Protein AF-A0A0Q4WI14-F1 (afdb_monomer)

Solvent-accessible surface area (backbone atoms only — not comparable to full-atom values): 11584 Å² total; per-residue (Å²): 86,81,46,78,42,83,51,97,48,90,60,33,33,39,38,32,32,28,52,70,72,70,60,40,62,51,83,65,57,90,83,68,62,26,81,49,62,50,74,52,50,62,66,92,91,58,90,64,67,69,40,50,43,76,84,46,91,59,46,63,65,49,47,52,54,35,43,48,65,67,39,45,63,62,50,66,76,46,79,44,72,65,51,44,49,54,54,51,69,71,36,71,92,27,65,94,47,61,53,63,68,46,51,30,47,52,24,43,42,60,49,39,51,70,61,20,50,57,47,39,74,74,51,47,85,78,42,49,87,90,63,84,54,98,44,72,68,56,34,46,29,34,61,47,53,47,65,47,58,62,33,65,75,68,69,35,52,68,60,47,49,53,53,43,53,50,36,40,52,64,58,33,61,94,39,94,55,41,91,78,61,71,95,71,86,44,58,40,71,53,65,89,82,77,68,134

Sequence (196 aa):
MIHLDRTSNPAYCVASWYLVEFFMPGVRSSSSLGRCSERIARSEGFEGGQGWFWSDPTIYDDFLTRVEADALAILRPLDTTRKCLDFARTRPATVGRLGLDWHLVACIALGELDEARTIWSKIGKQYRNGAVMEDAHWQLINDRTCLIGEPLMADDRDALATLLHRWEAETIVGSPLEPFWRPSLFPLEEDASAAP

Foldseek 3Di:
DKDWADDPDNQWIWIKDADALALFLFLDDPVVGFPDMDTQAFDPPDPDGRIQGPPDPCSPVRSVVSCVVPPCVVCVVVPDLVSSLVVLVPDPSCVVPRPLRSNLLSCLLQLVLVVNVVSCVVCVVVADPPDDDPDPRVVSNSNLSPQCPPCSVVVVLVSSQVSSQVSNLVSLPPDPCVVVDDDDRGNSPVDPPPDD

Radius of gyration: 19.52 Å; Cα contacts (8 Å, |Δi|>4): 231; chains: 1; bounding box: 49×36×61 Å

Secondary structure (DSSP, 8-state):
-EEEEE-SSTTEEEEEEEE---S-SS---TTS--SEEEEEPPPTTSTTTTSEETT-TTHHHHHHHHIIIIIIHHHTT--SHHHHHHHHHH-TTTTTTS-HHHHHHHHHHTT-HHHHHHHHHHHGGG--TTPPPSSHHHHHHHHHHHTTHHHHHHT-HHHHHHHHHHHHHHHHTTSTTGGG------GGGS-TT---

Mean predicted aligned error: 7.43 Å

Structure (mmCIF, N/CA/C/O backbone):
data_AF-A0A0Q4WI14-F1
#
_entry.id   AF-A0A0Q4WI14-F1
#
loop_
_atom_site.group_PDB
_atom_site.id
_atom_site.type_symbol
_atom_site.label_atom_id
_atom_site.label_alt_id
_atom_site.label_comp_id
_atom_site.label_asym_id
_atom_site.label_entity_id
_atom_site.label_seq_id
_atom_site.pdbx_PDB_ins_code
_atom_site.Cartn_x
_atom_site.Cartn_y
_atom_site.Cartn_z
_atom_site.occupancy
_atom_site.B_iso_or_equiv
_atom_site.auth_seq_id
_atom_site.auth_comp_id
_atom_site.auth_asym_id
_atom_site.auth_atom_id
_atom_site.pdbx_PDB_model_num
ATOM 1 N N . MET A 1 1 ? 6.294 -3.423 -6.793 1.00 77.06 1 MET A N 1
ATOM 2 C CA . MET A 1 1 ? 5.787 -4.100 -8.008 1.00 77.06 1 MET A CA 1
ATOM 3 C C . MET A 1 1 ? 6.328 -3.397 -9.243 1.00 77.06 1 MET A C 1
ATOM 5 O O . MET A 1 1 ? 6.424 -2.178 -9.211 1.00 77.06 1 MET A O 1
ATOM 9 N N . ILE A 1 2 ? 6.682 -4.132 -10.297 1.00 84.06 2 ILE A N 1
ATOM 10 C CA . ILE A 1 2 ? 7.046 -3.563 -11.605 1.00 84.06 2 ILE A CA 1
ATOM 11 C C . ILE A 1 2 ? 5.805 -3.592 -12.503 1.00 84.06 2 ILE A C 1
ATOM 13 O O . ILE A 1 2 ? 5.093 -4.593 -12.520 1.00 84.06 2 ILE A O 1
ATOM 17 N N . HIS A 1 3 ? 5.540 -2.506 -13.222 1.00 83.38 3 HIS A N 1
ATOM 18 C CA . HIS A 1 3 ? 4.406 -2.358 -14.130 1.00 83.38 3 HIS A CA 1
ATOM 19 C C . HIS A 1 3 ? 4.884 -1.981 -15.526 1.00 83.38 3 HIS A C 1
ATOM 21 O O . HIS A 1 3 ? 5.768 -1.134 -15.665 1.00 83.38 3 HIS A O 1
ATOM 27 N N . LEU A 1 4 ? 4.273 -2.592 -16.540 1.00 85.94 4 LEU A N 1
ATOM 28 C CA . LEU A 1 4 ? 4.525 -2.307 -17.947 1.00 85.94 4 LEU A CA 1
ATOM 29 C C . LEU A 1 4 ? 3.238 -1.800 -18.592 1.00 85.94 4 LEU A C 1
ATOM 31 O O . LEU A 1 4 ? 2.295 -2.562 -18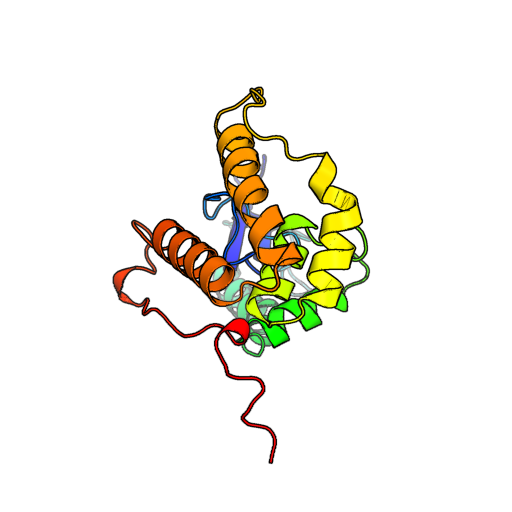.802 1.00 85.94 4 LEU A O 1
ATOM 35 N N . ASP A 1 5 ? 3.224 -0.516 -18.924 1.00 84.12 5 ASP A N 1
ATOM 36 C CA . ASP A 1 5 ? 2.103 0.153 -19.564 1.00 84.12 5 ASP A CA 1
ATOM 37 C C . ASP A 1 5 ? 2.244 0.153 -21.081 1.00 84.12 5 ASP A C 1
ATOM 39 O O . ASP A 1 5 ? 3.279 0.527 -21.646 1.00 84.12 5 ASP A O 1
ATOM 43 N N . ARG A 1 6 ? 1.153 -0.205 -21.761 1.00 83.06 6 ARG A N 1
ATOM 44 C CA . ARG A 1 6 ? 1.015 0.063 -23.193 1.00 83.06 6 ARG A CA 1
ATOM 45 C C . ARG A 1 6 ? 0.826 1.559 -23.404 1.00 83.06 6 ARG A C 1
ATOM 47 O O . ARG A 1 6 ? 0.167 2.231 -22.616 1.00 83.06 6 ARG A O 1
ATOM 54 N N . THR A 1 7 ? 1.359 2.066 -24.506 1.00 82.00 7 THR A N 1
ATOM 55 C CA . THR A 1 7 ? 1.120 3.448 -24.929 1.00 82.00 7 THR A CA 1
ATOM 56 C C . THR A 1 7 ? 0.187 3.482 -26.137 1.00 82.00 7 THR A C 1
ATOM 58 O O . THR A 1 7 ? -0.159 2.441 -26.698 1.00 82.00 7 THR A O 1
ATOM 61 N N . SER A 1 8 ? -0.225 4.679 -26.562 1.00 85.31 8 SER A N 1
ATOM 62 C CA . SER A 1 8 ? -0.935 4.856 -27.837 1.00 85.31 8 SER A CA 1
ATOM 63 C C . SER A 1 8 ? -0.079 4.472 -29.051 1.00 85.31 8 SER A C 1
ATOM 65 O O . SER A 1 8 ? -0.621 4.271 -30.135 1.00 85.31 8 SER A O 1
ATOM 67 N N . ASN A 1 9 ? 1.241 4.344 -28.878 1.00 85.75 9 ASN A N 1
ATOM 68 C CA . ASN A 1 9 ? 2.145 3.819 -29.885 1.00 85.75 9 ASN A CA 1
ATOM 69 C C . ASN A 1 9 ? 2.439 2.331 -29.603 1.00 85.75 9 ASN A C 1
ATOM 71 O O . ASN A 1 9 ? 3.074 2.011 -28.597 1.00 85.75 9 ASN A O 1
ATOM 75 N N . PRO A 1 10 ? 2.048 1.403 -30.495 1.00 87.88 10 PRO A N 1
ATOM 76 C CA . PRO A 1 10 ? 2.285 -0.024 -30.286 1.00 87.88 10 PRO A CA 1
ATOM 77 C C . PRO A 1 10 ? 3.771 -0.412 -30.335 1.00 87.88 10 PRO A C 1
ATOM 79 O O . PRO A 1 10 ? 4.114 -1.519 -29.929 1.00 87.88 10 PRO A O 1
ATOM 82 N N . ALA A 1 11 ? 4.654 0.468 -30.819 1.00 86.38 11 ALA A N 1
ATOM 83 C CA . ALA A 1 11 ? 6.081 0.190 -30.952 1.00 86.38 11 ALA A CA 1
ATOM 84 C C . ALA A 1 11 ? 6.842 0.191 -29.617 1.00 86.38 11 ALA A C 1
ATOM 86 O O . ALA A 1 11 ? 7.943 -0.357 -29.561 1.00 86.38 11 ALA A O 1
ATOM 87 N N . TYR A 1 12 ? 6.288 0.788 -28.554 1.00 85.75 12 TYR A N 1
ATOM 88 C CA . TYR A 1 12 ? 6.976 0.857 -27.268 1.00 85.75 12 TYR A CA 1
ATOM 89 C C . TYR A 1 12 ? 6.033 0.836 -26.060 1.00 85.75 12 TYR A C 1
ATOM 91 O O . TYR A 1 12 ? 4.858 1.211 -26.138 1.00 85.75 12 TYR A O 1
ATOM 99 N N . CYS A 1 13 ? 6.576 0.411 -24.921 1.00 88.75 13 CYS A N 1
ATOM 100 C CA . CYS A 1 13 ? 5.921 0.456 -23.617 1.00 88.75 13 CYS A CA 1
ATOM 101 C C . CYS A 1 13 ? 6.628 1.427 -22.662 1.00 88.75 13 CYS A C 1
ATOM 103 O O . CYS A 1 13 ? 7.729 1.912 -22.930 1.00 88.75 13 CYS A O 1
ATOM 105 N N . VAL A 1 14 ? 5.979 1.741 -21.545 1.00 87.94 14 VAL A N 1
ATOM 106 C CA . VAL A 1 14 ? 6.590 2.481 -20.434 1.00 87.94 14 VAL A CA 1
ATOM 107 C C . VAL A 1 14 ? 6.645 1.561 -19.231 1.00 87.94 14 VAL A C 1
ATOM 109 O O . VAL A 1 14 ? 5.678 0.860 -18.943 1.00 87.94 14 VAL A O 1
ATOM 112 N N . ALA A 1 15 ? 7.769 1.575 -18.524 1.00 88.50 15 ALA A N 1
ATOM 113 C CA . ALA A 1 15 ? 7.943 0.800 -17.311 1.00 88.50 15 ALA A CA 1
ATOM 114 C C . ALA A 1 15 ? 8.033 1.713 -16.093 1.00 88.50 15 ALA A C 1
ATOM 116 O O . ALA A 1 15 ? 8.682 2.761 -16.133 1.00 88.50 15 ALA A O 1
ATOM 117 N N . SER A 1 16 ? 7.419 1.282 -14.999 1.00 86.25 16 SER A N 1
ATOM 118 C CA . SER A 1 16 ? 7.480 1.965 -13.711 1.00 86.25 16 SER A CA 1
ATOM 119 C C . SER A 1 16 ? 7.525 0.943 -12.585 1.00 86.25 16 SER A C 1
ATOM 121 O O . SER A 1 16 ? 7.009 -0.169 -12.719 1.00 86.25 16 SER A O 1
ATOM 123 N N . TRP A 1 17 ? 8.101 1.320 -11.452 1.00 86.44 17 TRP A N 1
ATOM 124 C CA . TRP A 1 17 ? 7.938 0.572 -10.214 1.00 86.44 17 TRP A CA 1
ATOM 125 C C . TRP A 1 17 ? 6.986 1.307 -9.276 1.00 86.44 17 TRP A C 1
ATOM 127 O O . TRP A 1 17 ? 6.880 2.529 -9.308 1.00 86.44 17 TRP A O 1
ATOM 137 N N . TYR A 1 18 ? 6.307 0.540 -8.431 1.00 81.81 18 TYR A N 1
ATOM 138 C CA . TYR A 1 18 ? 5.336 1.027 -7.460 1.00 81.81 18 TYR A CA 1
ATOM 139 C C . TYR A 1 18 ? 5.558 0.372 -6.100 1.00 81.81 18 TYR A C 1
ATOM 141 O O . TYR A 1 18 ? 5.711 -0.854 -6.017 1.00 81.81 18 TYR A O 1
ATOM 149 N N . LEU A 1 19 ? 5.516 1.171 -5.037 1.00 80.88 19 LEU A N 1
ATOM 150 C CA . LEU A 1 19 ? 5.245 0.672 -3.696 1.00 80.88 19 LEU A CA 1
ATOM 151 C C . LEU A 1 19 ? 3.733 0.455 -3.589 1.00 80.88 19 LEU A C 1
ATOM 153 O O . LEU A 1 19 ? 2.954 1.395 -3.738 1.00 80.88 19 LEU A O 1
ATOM 157 N N . VAL A 1 20 ? 3.321 -0.797 -3.407 1.00 74.50 20 VAL A N 1
ATOM 158 C CA . VAL A 1 20 ? 1.902 -1.158 -3.335 1.00 74.50 20 VAL A CA 1
ATOM 159 C C . VAL A 1 20 ? 1.367 -0.776 -1.959 1.00 74.50 20 VAL A C 1
ATOM 161 O O . VAL A 1 20 ? 2.019 -1.011 -0.947 1.00 74.50 20 VAL A O 1
ATOM 164 N N . GLU A 1 21 ? 0.194 -0.153 -1.934 1.00 74.00 21 GLU A N 1
ATOM 165 C CA . GLU A 1 21 ? -0.521 0.155 -0.698 1.00 74.00 21 GLU A CA 1
ATOM 166 C C . GLU A 1 21 ? -1.131 -1.152 -0.163 1.00 74.00 21 GLU A C 1
ATOM 168 O O . GLU A 1 21 ? -1.974 -1.760 -0.822 1.00 74.00 21 GLU A O 1
ATOM 173 N N . PHE A 1 22 ? -0.667 -1.617 0.997 1.00 71.06 22 PHE A N 1
ATOM 174 C CA . PHE A 1 22 ? -1.155 -2.839 1.648 1.00 71.06 22 PHE A CA 1
ATOM 175 C C . PHE A 1 22 ? -2.328 -2.546 2.598 1.00 71.06 22 PHE A C 1
ATOM 177 O O . PHE A 1 22 ? -2.475 -1.416 3.065 1.00 71.06 22 PHE A O 1
ATOM 184 N N . PHE A 1 23 ? -3.134 -3.574 2.894 1.00 73.31 23 PHE A N 1
ATOM 185 C CA . PHE A 1 23 ? -4.247 -3.536 3.863 1.00 73.31 23 PHE A CA 1
ATOM 186 C C . PHE A 1 23 ? -5.345 -2.512 3.535 1.00 73.31 23 PHE A C 1
ATOM 188 O O . PHE A 1 23 ? -6.038 -2.020 4.415 1.00 73.31 23 PHE A O 1
ATOM 195 N N . MET A 1 24 ? -5.505 -2.152 2.263 1.00 73.88 24 MET A N 1
ATOM 196 C CA . MET A 1 24 ? -6.425 -1.089 1.872 1.00 73.88 24 MET A CA 1
ATOM 197 C C . MET A 1 24 ? -7.894 -1.470 2.110 1.00 73.88 24 MET A C 1
ATOM 199 O O . MET A 1 24 ? -8.285 -2.608 1.845 1.00 73.88 24 MET A O 1
ATOM 203 N N . PRO A 1 25 ? -8.756 -0.507 2.500 1.00 70.25 25 PRO A N 1
ATOM 204 C CA . PRO A 1 25 ? -10.194 -0.748 2.561 1.00 70.25 25 PRO A CA 1
ATOM 205 C C . PRO A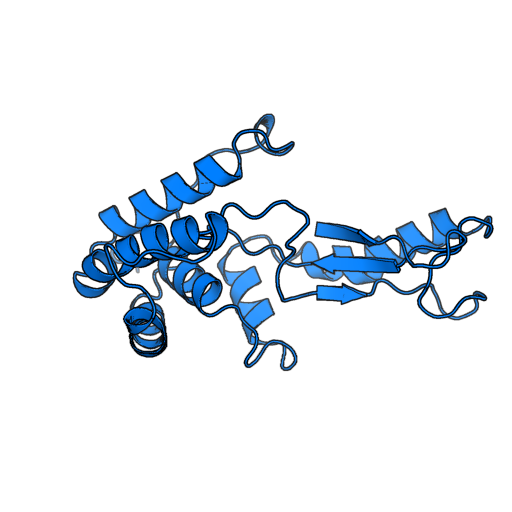 1 25 ? -10.736 -1.116 1.171 1.00 70.25 25 PRO A C 1
ATOM 207 O O . PRO A 1 25 ? -11.604 -1.968 1.047 1.00 70.25 25 PRO A O 1
ATOM 210 N N . GLY A 1 26 ? -10.190 -0.564 0.087 1.00 68.81 26 GLY A N 1
ATOM 211 C CA . GLY A 1 26 ? -10.532 -1.014 -1.263 1.00 68.81 26 GLY A CA 1
ATOM 212 C C . GLY A 1 26 ? -9.799 -2.298 -1.659 1.00 68.81 26 GLY A C 1
ATOM 213 O O . GLY A 1 26 ? -8.577 -2.357 -1.560 1.00 68.81 26 GLY A O 1
ATOM 214 N N . VAL A 1 27 ? -10.517 -3.271 -2.232 1.00 60.56 27 VAL A N 1
ATOM 215 C CA . VAL A 1 27 ? -9.895 -4.360 -3.006 1.00 60.56 27 VAL A CA 1
ATOM 216 C C . VAL A 1 27 ? -9.476 -3.772 -4.351 1.00 60.56 27 VAL A C 1
ATOM 218 O O . VAL A 1 27 ? -10.254 -3.708 -5.304 1.00 60.56 27 VAL A O 1
ATOM 221 N N . ARG A 1 28 ? -8.271 -3.212 -4.410 1.00 56.22 28 ARG A N 1
ATOM 222 C CA . ARG A 1 28 ? -7.723 -2.702 -5.664 1.00 56.22 28 ARG A CA 1
ATOM 223 C C . ARG A 1 28 ? -7.179 -3.867 -6.481 1.00 56.22 28 ARG A C 1
ATOM 225 O O . ARG A 1 28 ? -6.396 -4.670 -5.988 1.00 56.22 28 ARG A O 1
ATOM 232 N N . SER A 1 29 ? -7.567 -3.910 -7.755 1.00 47.75 29 SER A N 1
ATOM 233 C CA . SER A 1 29 ? -6.820 -4.647 -8.776 1.00 47.75 29 SER A CA 1
ATOM 234 C C . SER A 1 2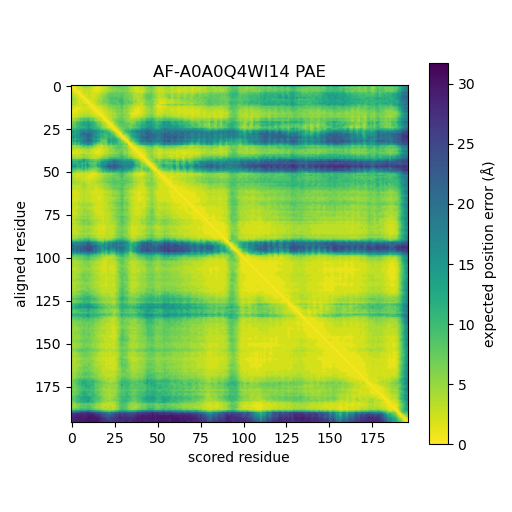9 ? -5.342 -4.257 -8.682 1.00 47.75 29 SER A C 1
ATOM 236 O O . SER A 1 29 ? -5.025 -3.089 -8.434 1.00 47.75 29 SER A O 1
ATOM 238 N N . SER A 1 30 ? -4.437 -5.191 -8.973 1.00 45.59 30 SER A N 1
ATOM 239 C CA . SER A 1 30 ? -3.007 -4.908 -9.136 1.00 45.59 30 SER A CA 1
ATOM 240 C C . SER A 1 30 ? -2.708 -3.822 -10.184 1.00 45.59 30 SER A C 1
ATOM 242 O O . SER A 1 30 ? -1.561 -3.442 -10.341 1.00 45.59 30 SER A O 1
ATOM 244 N N . SER A 1 31 ? -3.700 -3.317 -10.924 1.00 38.00 31 SER A N 1
ATOM 245 C CA . SER A 1 31 ? -3.585 -2.169 -11.832 1.00 38.00 31 SER A CA 1
ATOM 246 C C . SER A 1 31 ? -3.759 -0.799 -11.157 1.00 38.00 31 SER A C 1
ATOM 248 O O . SER A 1 31 ? -3.439 0.220 -11.760 1.00 38.00 31 SER A O 1
ATOM 250 N N . SER A 1 32 ? -4.268 -0.725 -9.923 1.00 49.09 32 SER A N 1
ATOM 251 C CA . SER A 1 32 ? -4.417 0.531 -9.167 1.00 49.09 32 SER A CA 1
ATOM 252 C C . SER A 1 32 ? -3.249 0.707 -8.203 1.00 49.09 32 SER A C 1
ATOM 254 O O . SER A 1 32 ? -3.405 0.705 -6.982 1.00 49.09 32 SER A 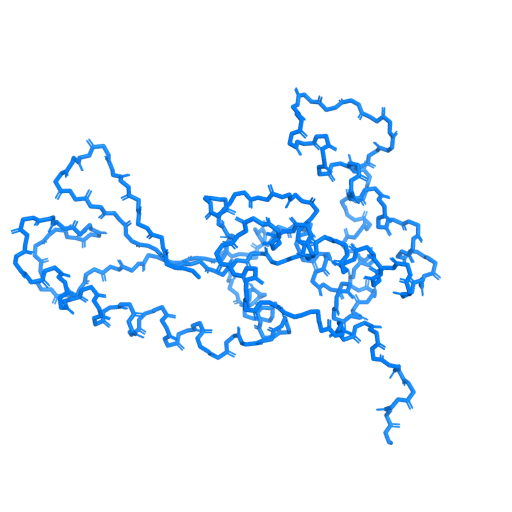O 1
ATOM 256 N N . LEU A 1 33 ? -2.063 0.802 -8.791 1.00 54.06 33 LEU A N 1
ATOM 257 C CA . LEU A 1 33 ? -0.794 0.752 -8.086 1.00 54.06 33 LEU A CA 1
ATOM 258 C C . LEU A 1 33 ? -0.540 2.010 -7.263 1.00 54.06 33 LEU A C 1
ATOM 260 O O . LEU A 1 33 ? -0.966 3.101 -7.641 1.00 54.06 33 LEU A O 1
ATOM 264 N N . GLY A 1 34 ? 0.098 1.821 -6.105 1.00 58.25 34 GLY A N 1
ATOM 265 C CA . GLY A 1 34 ? 0.208 2.829 -5.051 1.00 58.25 34 GLY A CA 1
ATOM 266 C C . GLY A 1 34 ? 0.801 4.158 -5.513 1.00 58.25 34 GLY A C 1
ATOM 267 O O . GLY A 1 34 ? 1.433 4.272 -6.557 1.00 58.25 34 GLY A O 1
ATOM 268 N N . ARG A 1 35 ? 0.597 5.217 -4.734 1.00 63.06 35 ARG A N 1
ATOM 269 C CA . ARG A 1 35 ? 0.969 6.577 -5.174 1.00 63.06 35 ARG A CA 1
ATOM 270 C C . ARG A 1 35 ? 2.470 6.882 -5.108 1.00 63.06 35 ARG A C 1
ATOM 272 O O . ARG A 1 35 ? 2.892 7.947 -5.557 1.00 63.06 35 ARG A O 1
ATOM 279 N N . CYS A 1 36 ? 3.266 5.973 -4.545 1.00 74.50 36 CYS A N 1
ATOM 280 C CA . CYS A 1 36 ? 4.722 6.057 -4.502 1.00 74.50 36 CYS A CA 1
ATOM 281 C C . CYS A 1 36 ? 5.314 5.186 -5.616 1.00 74.50 36 CYS A C 1
ATOM 283 O O . CYS A 1 36 ? 5.285 3.957 -5.543 1.00 74.50 36 CYS A O 1
ATOM 285 N N . SER A 1 37 ? 5.816 5.838 -6.661 1.00 79.62 37 SER A N 1
ATOM 286 C CA . SER A 1 37 ? 6.255 5.183 -7.891 1.00 79.62 37 SER A CA 1
ATOM 287 C C . SER A 1 37 ? 7.252 6.035 -8.653 1.00 79.62 37 SER A C 1
ATOM 289 O O . SER A 1 37 ? 7.137 7.262 -8.623 1.00 79.62 37 SER A O 1
ATOM 291 N N . GLU A 1 38 ? 8.130 5.405 -9.426 1.00 82.25 38 GLU A N 1
ATOM 292 C CA . GLU A 1 38 ? 8.969 6.095 -10.407 1.00 82.25 38 GLU A CA 1
ATOM 293 C C . GLU A 1 38 ? 9.068 5.303 -11.707 1.00 82.25 38 GLU A C 1
ATOM 295 O O . GLU A 1 38 ? 8.824 4.095 -11.746 1.00 82.25 38 GLU A O 1
ATOM 300 N N . ARG A 1 39 ? 9.422 6.007 -12.786 1.00 85.12 39 ARG A N 1
ATOM 301 C CA . ARG A 1 39 ? 9.693 5.377 -14.075 1.00 85.12 39 ARG A CA 1
ATOM 302 C C . ARG A 1 39 ? 11.020 4.640 -14.036 1.00 85.12 39 ARG A C 1
ATOM 304 O O . ARG A 1 39 ? 11.997 5.141 -13.490 1.00 85.12 39 ARG A O 1
ATOM 311 N N . ILE A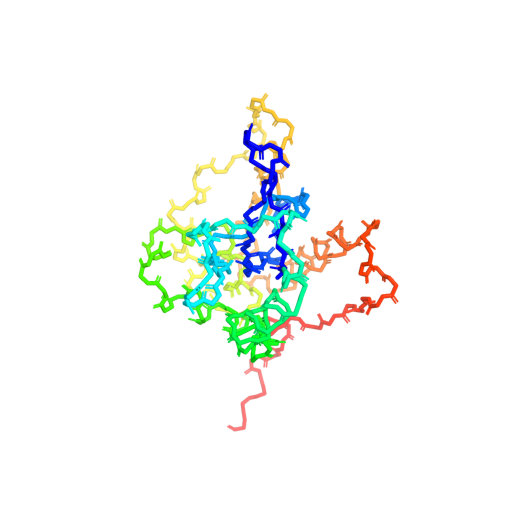 1 40 ? 11.044 3.497 -14.701 1.00 88.44 40 ILE A N 1
ATOM 312 C CA . ILE A 1 40 ? 12.265 2.778 -15.036 1.00 88.44 40 ILE A CA 1
ATOM 313 C C . ILE A 1 40 ? 12.579 3.174 -16.473 1.00 88.44 40 ILE A C 1
ATOM 315 O O . ILE A 1 40 ? 11.923 2.715 -17.411 1.00 88.44 40 ILE A O 1
ATOM 319 N N . ALA A 1 41 ? 13.510 4.109 -16.630 1.00 86.25 41 ALA A N 1
ATOM 320 C CA . ALA A 1 41 ? 13.953 4.578 -17.935 1.00 86.25 41 ALA A CA 1
ATOM 321 C C . ALA A 1 41 ? 15.110 3.716 -18.447 1.00 86.25 41 ALA A C 1
ATOM 323 O O . ALA A 1 41 ? 15.809 3.067 -17.664 1.00 86.25 41 ALA A O 1
ATOM 324 N N . ARG A 1 42 ? 15.310 3.737 -19.765 1.00 84.88 42 ARG A N 1
ATOM 325 C CA . ARG A 1 42 ? 16.458 3.102 -20.414 1.00 84.88 42 ARG A CA 1
ATOM 326 C C . ARG A 1 42 ? 17.778 3.713 -19.960 1.00 84.88 42 ARG A C 1
ATOM 328 O O . ARG A 1 42 ? 17.805 4.867 -19.526 1.00 84.88 42 ARG A O 1
ATOM 335 N N . SER A 1 43 ? 18.865 2.956 -20.101 1.00 83.12 43 SER A N 1
ATOM 336 C CA . SER A 1 43 ? 20.209 3.499 -19.880 1.00 83.12 43 SER A CA 1
ATOM 337 C C . SER A 1 43 ? 20.498 4.674 -20.821 1.00 83.12 43 SER A C 1
ATOM 339 O O . SER A 1 43 ? 20.016 4.727 -21.957 1.00 83.12 43 SER A O 1
ATOM 341 N N . GLU A 1 44 ? 21.316 5.619 -20.358 1.00 72.62 44 GLU A N 1
ATOM 342 C CA . GLU A 1 44 ? 21.808 6.710 -21.201 1.00 72.62 44 GLU A CA 1
ATOM 343 C C . GLU A 1 44 ? 22.580 6.139 -22.407 1.00 72.62 44 GLU A C 1
ATOM 345 O O . GLU A 1 44 ? 23.447 5.284 -22.245 1.00 72.62 44 GLU A O 1
ATOM 350 N N . GLY A 1 45 ? 22.257 6.603 -23.621 1.00 64.44 45 GLY A N 1
ATOM 351 C CA . GLY A 1 45 ? 22.923 6.183 -24.865 1.00 64.44 45 GLY A CA 1
ATOM 352 C C . GLY A 1 45 ? 22.075 5.351 -25.835 1.00 64.44 45 GLY A C 1
ATOM 353 O O . GLY A 1 45 ? 22.502 5.147 -26.969 1.00 64.44 45 GLY A O 1
ATOM 354 N N . PHE A 1 46 ? 20.869 4.929 -25.447 1.00 65.56 46 PHE A N 1
ATOM 355 C CA . PHE A 1 46 ? 19.923 4.262 -26.349 1.00 65.56 46 PHE A CA 1
ATOM 356 C C . PHE A 1 46 ? 18.917 5.244 -26.978 1.00 65.56 46 PHE A C 1
ATOM 358 O O . PHE A 1 46 ? 18.449 6.182 -26.327 1.00 65.56 46 PHE A O 1
ATOM 365 N N . GLU A 1 47 ? 18.546 5.026 -28.247 1.00 56.56 47 GLU A N 1
ATOM 366 C CA . GLU A 1 47 ? 17.458 5.776 -28.893 1.00 56.56 47 GLU A CA 1
ATOM 367 C C . GLU A 1 47 ? 16.106 5.455 -28.224 1.00 56.56 47 GLU A C 1
ATOM 369 O O . GLU A 1 47 ? 15.834 4.309 -27.858 1.00 56.56 47 GLU A O 1
ATOM 374 N N . GLY A 1 48 ? 15.242 6.469 -28.065 1.00 54.81 48 GLY A N 1
ATOM 375 C CA . GLY A 1 48 ? 13.863 6.273 -27.588 1.00 54.81 48 GLY A CA 1
ATOM 376 C C . GLY A 1 48 ? 13.451 6.992 -26.295 1.00 54.81 48 GLY A C 1
ATOM 377 O O . GLY A 1 48 ? 12.277 6.956 -25.918 1.00 54.81 48 GLY A O 1
ATOM 378 N N . GLY A 1 49 ? 14.366 7.695 -25.624 1.00 65.69 49 GLY A N 1
ATOM 379 C CA . GLY A 1 49 ? 14.035 8.506 -24.448 1.00 65.69 49 GLY A CA 1
ATOM 380 C C . GLY A 1 49 ? 13.456 7.679 -23.290 1.00 65.69 49 GLY A C 1
ATOM 381 O O . GLY A 1 49 ? 14.107 6.786 -22.768 1.00 65.69 49 GLY A O 1
ATOM 382 N N . GLN A 1 50 ? 12.234 7.998 -22.851 1.00 67.44 50 GLN A N 1
ATOM 383 C CA . GLN A 1 50 ? 11.587 7.390 -21.672 1.00 67.44 50 GLN A CA 1
ATOM 384 C C . GLN A 1 50 ? 10.824 6.078 -21.973 1.00 67.44 50 GLN A C 1
ATOM 386 O O . GLN A 1 50 ? 10.167 5.545 -21.080 1.00 67.44 50 GLN A O 1
ATOM 391 N N . GLY A 1 51 ? 10.842 5.591 -23.221 1.00 78.62 51 GLY A N 1
ATOM 392 C CA . GLY A 1 51 ? 10.099 4.405 -23.667 1.00 78.62 51 GLY A CA 1
ATOM 393 C C . GLY A 1 51 ? 10.986 3.193 -23.971 1.00 78.62 51 GLY A C 1
ATOM 394 O O . GLY A 1 51 ? 12.147 3.334 -24.348 1.00 78.62 51 GLY A O 1
ATOM 395 N N . TRP A 1 52 ? 10.407 1.998 -23.849 1.00 86.94 52 TRP A N 1
ATOM 396 C CA . TRP A 1 52 ? 11.032 0.704 -24.131 1.00 86.94 52 TRP A CA 1
ATOM 397 C C . TRP A 1 52 ? 10.528 0.156 -25.471 1.00 86.94 52 TRP A C 1
ATOM 399 O O . TRP A 1 52 ? 9.376 -0.270 -25.575 1.00 86.94 52 TRP A O 1
ATOM 409 N N . PHE A 1 53 ? 11.363 0.213 -26.510 1.00 86.88 53 PHE A N 1
ATOM 410 C CA . PHE A 1 53 ? 10.988 -0.139 -27.884 1.00 86.88 53 PHE A CA 1
ATOM 411 C C . PHE A 1 53 ? 11.144 -1.632 -28.149 1.00 86.88 53 PHE A C 1
ATOM 413 O O . PHE A 1 53 ? 12.249 -2.160 -28.065 1.00 86.88 53 PHE A O 1
ATOM 420 N N . TRP A 1 54 ? 10.064 -2.296 -28.567 1.00 86.00 54 TRP A N 1
ATOM 421 C CA . TRP A 1 54 ? 10.063 -3.741 -28.832 1.00 86.00 54 TRP A CA 1
ATOM 422 C C . TRP A 1 54 ? 11.010 -4.165 -29.958 1.00 86.00 54 TRP A C 1
ATOM 424 O O . TRP A 1 54 ? 11.429 -5.317 -30.010 1.00 86.00 54 TRP A O 1
ATOM 434 N N . SER A 1 55 ? 11.317 -3.246 -30.875 1.00 86.62 55 SER A N 1
ATOM 435 C CA . SER A 1 55 ? 12.236 -3.478 -31.988 1.00 86.62 55 SER A CA 1
ATOM 436 C C . SER A 1 55 ? 13.711 -3.406 -31.595 1.00 86.62 55 SER A C 1
ATOM 438 O O . SER A 1 55 ? 14.551 -3.778 -32.410 1.00 86.62 55 SER A O 1
ATOM 440 N N . ASP A 1 56 ? 14.048 -2.897 -30.405 1.00 85.69 56 ASP A N 1
ATOM 441 C CA . ASP A 1 56 ? 15.440 -2.823 -29.969 1.00 85.69 56 ASP A CA 1
ATOM 442 C C . ASP A 1 56 ? 15.925 -4.207 -29.498 1.00 85.69 56 ASP A C 1
ATOM 444 O O . ASP A 1 56 ? 15.392 -4.736 -28.519 1.00 85.69 56 ASP A O 1
ATOM 448 N N . PRO A 1 57 ? 16.949 -4.803 -30.138 1.00 86.62 57 PRO A N 1
ATOM 449 C CA . PRO A 1 57 ? 17.466 -6.111 -29.739 1.00 86.62 57 PRO A CA 1
ATOM 450 C C . PRO A 1 57 ? 18.092 -6.129 -28.333 1.00 86.62 57 PRO A C 1
ATOM 452 O O . PRO A 1 57 ? 18.205 -7.195 -27.736 1.00 86.62 57 PRO A O 1
ATOM 455 N N . THR A 1 58 ? 18.481 -4.972 -27.793 1.00 86.56 58 THR A N 1
ATOM 456 C CA . THR A 1 58 ? 19.092 -4.814 -26.461 1.00 86.56 58 THR A CA 1
ATOM 457 C C . THR A 1 58 ? 18.072 -4.573 -25.348 1.00 86.56 58 THR A C 1
ATOM 459 O O . THR A 1 58 ? 18.455 -4.482 -24.181 1.00 86.56 58 THR A O 1
ATOM 462 N N . ILE A 1 59 ? 16.776 -4.484 -25.684 1.00 87.25 59 ILE A N 1
ATOM 463 C CA . ILE A 1 59 ? 15.708 -4.114 -24.745 1.00 87.25 59 ILE A CA 1
ATOM 464 C C . ILE A 1 59 ? 15.726 -4.969 -23.475 1.00 87.25 59 ILE A C 1
ATOM 466 O O . ILE A 1 59 ? 15.577 -4.429 -22.388 1.00 87.25 59 ILE A O 1
ATOM 470 N N . TYR A 1 60 ? 15.929 -6.284 -23.595 1.00 87.06 60 TYR A N 1
ATOM 471 C CA . TYR A 1 60 ? 15.832 -7.208 -22.466 1.00 87.06 60 TYR A CA 1
ATOM 472 C C . TYR A 1 60 ? 16.980 -7.034 -21.472 1.00 87.06 60 TYR A C 1
ATOM 474 O O . TYR A 1 60 ? 16.726 -6.904 -20.275 1.00 87.06 60 TYR A O 1
ATOM 482 N N . ASP A 1 61 ? 18.220 -6.991 -21.961 1.00 89.94 61 ASP A N 1
ATOM 483 C CA . ASP A 1 61 ? 19.402 -6.872 -21.104 1.00 89.94 61 ASP A CA 1
ATOM 484 C C . ASP A 1 61 ? 19.453 -5.498 -20.423 1.00 89.94 61 ASP A C 1
ATOM 486 O O . ASP A 1 61 ? 19.702 -5.404 -19.217 1.00 89.94 61 ASP A O 1
ATOM 490 N N . ASP A 1 62 ? 19.138 -4.432 -21.170 1.00 89.69 62 ASP A N 1
ATOM 491 C CA . ASP A 1 62 ? 19.022 -3.082 -20.614 1.00 89.69 62 ASP A CA 1
ATOM 492 C C . ASP A 1 62 ? 17.884 -3.026 -19.585 1.00 89.69 62 ASP A C 1
ATOM 494 O O . ASP A 1 62 ? 18.073 -2.540 -18.473 1.00 89.69 62 ASP A O 1
ATOM 498 N N . PHE A 1 63 ? 16.721 -3.612 -19.887 1.00 90.44 63 PHE A N 1
ATOM 499 C CA . PHE A 1 63 ? 15.583 -3.623 -18.968 1.00 90.44 63 PHE A CA 1
ATOM 500 C C . PHE A 1 63 ? 15.898 -4.321 -17.652 1.00 90.44 63 PHE A C 1
ATOM 502 O O . PHE A 1 63 ? 15.634 -3.758 -16.592 1.00 90.44 63 PHE A O 1
ATOM 509 N N . LEU A 1 64 ? 16.493 -5.514 -17.699 1.00 91.44 64 LEU A N 1
ATOM 510 C CA . LEU A 1 64 ? 16.897 -6.230 -16.490 1.00 91.44 64 LEU A CA 1
ATOM 511 C C . LEU A 1 64 ? 17.909 -5.417 -15.679 1.00 91.44 64 LEU A C 1
ATOM 513 O O . LEU A 1 64 ? 17.715 -5.236 -14.477 1.00 91.44 64 LEU A O 1
ATOM 517 N N . THR A 1 65 ? 18.916 -4.845 -16.342 1.00 91.69 65 THR A N 1
ATOM 518 C CA . THR A 1 65 ? 19.916 -3.981 -15.697 1.00 91.69 65 THR A CA 1
ATOM 519 C C . THR A 1 65 ? 19.260 -2.796 -14.983 1.00 91.69 65 THR A C 1
ATOM 521 O O . THR A 1 65 ? 19.554 -2.525 -13.817 1.00 91.69 65 THR A O 1
ATOM 524 N N . ARG A 1 66 ? 18.329 -2.100 -15.650 1.00 91.31 66 ARG A N 1
ATOM 525 C CA . ARG A 1 66 ? 17.619 -0.947 -15.077 1.00 91.31 66 ARG A CA 1
ATOM 526 C C . ARG A 1 66 ? 16.651 -1.352 -13.970 1.00 91.31 66 ARG A C 1
ATOM 528 O O . ARG A 1 66 ? 16.578 -0.666 -12.958 1.00 91.31 66 ARG A O 1
ATOM 535 N N . VAL A 1 67 ? 15.948 -2.477 -14.094 1.00 91.94 67 VAL A N 1
ATOM 536 C CA . VAL A 1 67 ? 15.077 -2.994 -13.024 1.00 91.94 67 VAL A CA 1
ATOM 537 C C . VAL A 1 67 ? 15.885 -3.314 -11.769 1.00 91.94 67 VAL A C 1
ATOM 539 O O . VAL A 1 67 ? 15.462 -2.955 -10.668 1.00 91.94 67 VAL A O 1
ATOM 542 N N . GLU A 1 68 ? 17.039 -3.965 -11.904 1.00 92.44 68 GLU A N 1
ATOM 543 C CA . GLU A 1 68 ? 17.896 -4.270 -10.758 1.00 92.44 68 GLU A CA 1
ATOM 544 C C . GLU A 1 68 ? 18.416 -3.002 -10.077 1.00 92.44 68 GLU A C 1
ATOM 546 O O . GLU A 1 68 ? 18.310 -2.880 -8.852 1.00 92.44 68 GLU A O 1
ATOM 551 N N . ALA A 1 69 ? 18.921 -2.052 -10.868 1.00 89.94 69 ALA A N 1
ATOM 552 C CA . ALA A 1 69 ? 19.537 -0.828 -10.368 1.00 89.94 69 ALA A CA 1
ATOM 553 C C . ALA A 1 69 ? 18.525 0.189 -9.813 1.00 89.94 69 ALA A C 1
ATOM 555 O O . ALA A 1 69 ? 18.755 0.759 -8.749 1.00 89.94 69 ALA A O 1
ATOM 556 N N . ASP A 1 70 ? 17.403 0.404 -10.502 1.00 86.38 70 ASP A N 1
ATOM 557 C CA . ASP A 1 70 ? 16.482 1.505 -10.195 1.00 86.38 70 ASP A CA 1
ATOM 558 C C . ASP A 1 70 ? 15.303 1.078 -9.329 1.00 86.38 70 ASP A C 1
ATOM 560 O O . ASP A 1 70 ? 14.764 1.884 -8.575 1.00 86.38 70 ASP A O 1
ATOM 564 N N . ALA A 1 71 ? 14.856 -0.174 -9.455 1.00 89.56 71 ALA A N 1
ATOM 565 C CA . ALA A 1 71 ? 13.674 -0.647 -8.748 1.00 89.56 71 ALA A CA 1
ATOM 566 C C . ALA A 1 71 ? 14.046 -1.592 -7.609 1.00 89.56 71 ALA A C 1
ATOM 568 O O . ALA A 1 71 ? 13.693 -1.339 -6.459 1.00 89.56 71 ALA A O 1
ATOM 569 N N . LEU A 1 72 ? 14.769 -2.681 -7.885 1.00 91.12 72 LEU A N 1
ATOM 570 C CA . LEU A 1 72 ? 15.043 -3.693 -6.863 1.00 91.12 72 LEU A CA 1
ATOM 571 C C . LEU A 1 72 ? 16.006 -3.189 -5.788 1.00 91.12 72 LEU A C 1
ATOM 573 O O . LEU A 1 72 ? 15.805 -3.522 -4.622 1.00 91.12 72 LEU A O 1
ATOM 577 N N . ALA A 1 73 ? 16.993 -2.360 -6.133 1.00 90.50 73 ALA A N 1
ATOM 578 C CA . ALA A 1 73 ? 17.862 -1.723 -5.143 1.00 90.50 73 ALA A CA 1
ATOM 579 C C . ALA A 1 73 ? 17.074 -0.872 -4.126 1.00 90.50 73 ALA A C 1
ATOM 581 O O . ALA A 1 73 ? 17.408 -0.867 -2.943 1.00 90.50 73 ALA A O 1
ATOM 582 N N . ILE A 1 74 ? 16.000 -0.209 -4.572 1.00 88.81 74 ILE A N 1
ATOM 583 C CA . ILE A 1 74 ? 15.122 0.609 -3.723 1.00 88.81 74 ILE A CA 1
ATOM 584 C C . ILE A 1 74 ? 14.121 -0.254 -2.953 1.00 88.81 74 ILE A C 1
ATOM 586 O O . ILE A 1 74 ? 13.875 -0.001 -1.779 1.00 88.81 74 ILE A O 1
ATOM 590 N N . LEU A 1 75 ? 13.517 -1.249 -3.605 1.00 87.94 75 LEU A N 1
ATOM 591 C CA . LEU A 1 75 ? 12.408 -2.021 -3.041 1.00 87.94 75 LEU A CA 1
ATOM 592 C C . LEU A 1 75 ? 12.865 -3.127 -2.084 1.00 87.94 75 LEU A C 1
ATOM 594 O O . LEU A 1 75 ? 12.150 -3.417 -1.132 1.00 87.94 75 LEU A O 1
ATOM 598 N N . ARG A 1 76 ? 14.033 -3.746 -2.305 1.00 90.69 76 ARG A N 1
ATOM 599 C CA . ARG A 1 76 ? 14.525 -4.857 -1.463 1.00 90.69 76 ARG A CA 1
ATOM 600 C C . ARG A 1 76 ? 14.664 -4.487 0.020 1.00 90.69 76 ARG A C 1
ATOM 602 O O . ARG A 1 76 ? 14.290 -5.313 0.844 1.00 90.69 76 ARG A O 1
ATOM 609 N N . PRO A 1 77 ? 15.157 -3.290 0.394 1.00 91.50 77 PRO A N 1
ATOM 610 C CA . PRO A 1 77 ? 15.201 -2.883 1.796 1.00 91.50 77 PRO A CA 1
ATOM 611 C C . PRO A 1 77 ? 13.824 -2.647 2.435 1.00 91.50 77 PRO A C 1
ATOM 613 O O . PRO A 1 77 ? 13.754 -2.581 3.659 1.00 91.50 77 PRO A O 1
ATOM 616 N N . LEU A 1 78 ? 12.752 -2.484 1.649 1.00 89.25 78 LEU A N 1
ATOM 617 C CA . LEU A 1 78 ? 11.398 -2.155 2.116 1.00 89.25 78 LEU A CA 1
ATOM 618 C C . LEU A 1 78 ? 10.597 -3.428 2.438 1.00 89.25 78 LEU A C 1
ATOM 620 O O . LEU A 1 78 ? 9.554 -3.701 1.851 1.00 89.25 78 LEU A O 1
ATOM 624 N N . ASP A 1 79 ? 11.121 -4.226 3.361 1.00 86.88 79 ASP A N 1
ATOM 625 C CA . ASP A 1 79 ? 10.603 -5.548 3.741 1.00 86.88 79 ASP A CA 1
ATOM 626 C C . ASP A 1 79 ? 9.642 -5.528 4.946 1.00 86.88 79 ASP A C 1
ATOM 628 O O . ASP A 1 79 ? 9.136 -6.572 5.348 1.00 86.88 79 ASP A O 1
ATOM 632 N N . THR A 1 80 ? 9.359 -4.353 5.519 1.00 86.69 80 THR A N 1
ATOM 633 C CA . THR A 1 80 ? 8.392 -4.186 6.614 1.00 86.69 80 THR A CA 1
ATOM 634 C C . THR A 1 80 ? 7.478 -2.990 6.383 1.00 86.69 80 THR A C 1
ATOM 636 O O . THR A 1 80 ? 7.868 -2.000 5.758 1.00 86.69 80 THR A O 1
ATOM 639 N N . THR A 1 81 ? 6.275 -3.029 6.967 1.00 85.69 81 THR A N 1
ATOM 640 C CA . THR A 1 81 ? 5.304 -1.920 6.922 1.00 85.69 81 THR A CA 1
ATOM 641 C C . THR A 1 81 ? 5.918 -0.594 7.378 1.00 85.69 81 THR A C 1
ATOM 643 O O . THR A 1 81 ? 5.681 0.435 6.747 1.00 85.69 81 THR A O 1
ATOM 646 N N . ARG A 1 82 ? 6.767 -0.612 8.420 1.00 89.81 82 ARG A N 1
ATOM 647 C CA . ARG A 1 82 ? 7.441 0.590 8.939 1.00 89.81 82 ARG A CA 1
ATOM 648 C C . ARG A 1 82 ? 8.383 1.189 7.900 1.00 89.81 82 ARG A C 1
ATOM 650 O O . ARG A 1 82 ? 8.246 2.362 7.568 1.00 89.81 82 ARG A O 1
ATOM 657 N N . LYS A 1 83 ? 9.277 0.376 7.325 1.00 90.31 83 LYS A N 1
ATOM 658 C CA . LYS A 1 83 ? 10.220 0.840 6.296 1.00 90.31 83 LYS A CA 1
ATOM 659 C C . LYS A 1 83 ? 9.489 1.372 5.061 1.00 90.31 83 LYS A C 1
ATOM 661 O O . LYS A 1 83 ? 9.877 2.409 4.532 1.00 90.31 83 LYS A O 1
ATOM 666 N N . CYS A 1 84 ? 8.411 0.711 4.637 1.00 86.75 84 CYS A N 1
ATOM 667 C CA . CYS A 1 84 ? 7.557 1.176 3.541 1.00 86.75 84 CYS A CA 1
ATOM 668 C C . CYS A 1 84 ? 6.931 2.549 3.829 1.00 86.75 84 CYS A C 1
ATOM 670 O O . CYS A 1 84 ? 6.974 3.438 2.974 1.00 86.75 84 CYS A O 1
ATOM 672 N N . LEU A 1 85 ? 6.355 2.733 5.022 1.00 85.62 85 LEU A N 1
ATOM 673 C CA . LEU A 1 85 ? 5.700 3.983 5.402 1.00 85.62 85 LEU A CA 1
ATOM 674 C C . LEU A 1 85 ? 6.705 5.128 5.562 1.00 85.62 85 LEU A C 1
ATOM 676 O O . LEU A 1 85 ? 6.479 6.211 5.026 1.00 85.62 85 LEU A O 1
ATOM 680 N N . ASP A 1 86 ? 7.830 4.889 6.235 1.00 88.06 86 ASP A N 1
ATOM 681 C CA . ASP A 1 86 ? 8.885 5.890 6.414 1.00 88.06 86 ASP A CA 1
ATOM 682 C C . ASP A 1 86 ? 9.474 6.311 5.066 1.00 88.06 86 ASP A C 1
ATOM 684 O O . ASP A 1 86 ? 9.609 7.505 4.786 1.00 88.06 86 ASP A O 1
ATOM 688 N N . PHE A 1 87 ? 9.715 5.346 4.174 1.00 86.50 87 PHE A N 1
ATOM 689 C CA . PHE A 1 87 ? 10.117 5.635 2.803 1.00 86.50 87 PHE A CA 1
ATOM 690 C C . PHE A 1 87 ? 9.094 6.536 2.099 1.00 86.50 87 PHE A C 1
ATOM 692 O O . PHE A 1 87 ? 9.469 7.576 1.557 1.00 86.50 87 PHE A O 1
ATOM 699 N N . ALA A 1 88 ? 7.799 6.209 2.159 1.00 81.44 88 ALA A N 1
ATOM 700 C CA . ALA A 1 88 ? 6.748 7.027 1.552 1.00 81.44 88 ALA A CA 1
ATOM 701 C C . ALA A 1 88 ? 6.659 8.445 2.152 1.00 81.44 88 ALA A C 1
ATOM 703 O O . ALA A 1 88 ? 6.448 9.410 1.410 1.00 81.44 88 ALA A O 1
ATOM 704 N N . ARG A 1 89 ? 6.848 8.589 3.472 1.00 81.25 89 ARG A N 1
ATOM 705 C CA . ARG A 1 89 ? 6.847 9.879 4.189 1.00 81.25 89 ARG A CA 1
ATOM 706 C C . ARG A 1 89 ? 7.990 10.795 3.742 1.00 81.25 89 ARG A C 1
ATOM 708 O O . ARG A 1 89 ? 7.809 12.009 3.701 1.00 81.25 89 ARG A O 1
ATOM 715 N N . THR A 1 90 ? 9.145 10.234 3.377 1.00 80.12 90 THR A N 1
ATOM 716 C CA . THR A 1 90 ? 10.326 11.023 2.973 1.00 80.12 90 THR A CA 1
ATOM 717 C C . THR A 1 90 ? 10.253 11.605 1.561 1.00 80.12 90 THR A C 1
ATOM 719 O O . THR A 1 90 ? 11.047 12.487 1.231 1.00 80.12 90 THR A O 1
ATOM 722 N N . ARG A 1 91 ? 9.324 11.156 0.706 1.00 73.25 91 ARG A N 1
ATOM 723 C CA . ARG A 1 91 ? 9.276 11.608 -0.691 1.00 73.25 91 ARG A CA 1
ATOM 724 C C . ARG A 1 91 ? 8.414 12.876 -0.837 1.00 73.25 91 ARG A C 1
ATOM 726 O O . ARG A 1 91 ? 7.198 12.828 -0.685 1.00 73.25 91 ARG A O 1
ATOM 733 N N . PRO A 1 92 ? 8.987 14.037 -1.204 1.00 53.97 92 PRO A N 1
ATOM 734 C CA . PRO A 1 92 ? 8.236 15.294 -1.296 1.00 53.97 92 PRO A CA 1
ATOM 735 C C . PRO A 1 92 ? 7.171 15.293 -2.406 1.00 53.97 92 PRO A C 1
ATOM 737 O O . PRO A 1 92 ? 6.156 15.967 -2.276 1.00 53.97 92 PRO A O 1
ATOM 740 N N . ALA A 1 93 ? 7.332 14.485 -3.463 1.00 52.41 93 ALA A N 1
ATOM 741 C CA . ALA A 1 93 ? 6.315 14.309 -4.510 1.00 52.41 93 ALA A CA 1
ATOM 742 C C . ALA A 1 93 ? 5.059 13.530 -4.043 1.00 52.41 93 ALA A C 1
ATOM 744 O O . ALA A 1 93 ? 4.036 13.532 -4.745 1.00 52.41 93 ALA A O 1
ATOM 745 N N . THR A 1 94 ? 5.135 12.889 -2.867 1.00 51.28 94 THR A N 1
ATOM 746 C CA . THR A 1 94 ? 4.035 12.220 -2.151 1.00 51.28 94 THR A CA 1
ATOM 747 C C . THR A 1 94 ? 3.594 12.975 -0.893 1.00 51.28 94 THR A C 1
ATOM 749 O O . THR A 1 94 ? 2.548 12.644 -0.338 1.00 51.28 94 THR A O 1
ATOM 752 N N . VAL A 1 95 ? 4.289 14.034 -0.463 1.00 38.31 95 VAL A N 1
ATOM 753 C CA . VAL A 1 95 ? 3.794 14.943 0.586 1.00 38.31 95 VAL A CA 1
ATOM 754 C C . VAL A 1 95 ? 2.593 15.710 0.015 1.00 38.31 95 VAL A C 1
ATOM 756 O O . VAL A 1 95 ? 2.722 16.504 -0.911 1.00 38.31 95 VAL A O 1
ATOM 759 N N . GLY A 1 96 ? 1.391 15.386 0.501 1.00 45.25 96 GLY A N 1
ATOM 760 C CA . GLY A 1 96 ? 0.103 15.828 -0.062 1.00 45.25 96 GLY A CA 1
ATOM 761 C C . GLY A 1 96 ? -0.576 14.814 -0.999 1.00 45.25 96 GLY A C 1
ATOM 762 O O . GLY A 1 96 ? -1.714 15.029 -1.413 1.00 45.25 96 GLY A O 1
ATOM 763 N N . ARG A 1 97 ? 0.093 13.694 -1.311 1.00 48.44 97 ARG A N 1
ATOM 764 C CA . ARG A 1 97 ? -0.424 12.582 -2.126 1.00 48.44 97 ARG A CA 1
ATOM 765 C C . ARG A 1 97 ? -0.283 11.197 -1.502 1.00 48.44 97 ARG A C 1
ATOM 767 O O . ARG A 1 97 ? -0.757 10.262 -2.138 1.00 48.44 97 ARG A O 1
ATOM 774 N N . LEU A 1 98 ? 0.289 11.031 -0.306 1.00 60.34 98 LEU A N 1
ATOM 775 C CA . LEU A 1 98 ? 0.026 9.833 0.495 1.00 60.34 98 LEU A CA 1
ATOM 776 C C . LEU A 1 98 ? -1.496 9.701 0.556 1.00 60.34 98 LEU A C 1
ATOM 778 O O . LEU A 1 98 ? -2.172 10.641 0.979 1.00 60.34 98 LEU A O 1
ATOM 782 N N . GLY A 1 99 ? -2.041 8.604 0.025 1.00 71.19 99 GLY A N 1
ATOM 783 C CA . GLY A 1 99 ? -3.466 8.340 0.167 1.00 71.19 99 GLY A CA 1
ATOM 784 C C . GLY A 1 99 ? -3.761 8.370 1.659 1.00 71.19 99 GLY A C 1
ATOM 785 O O . GLY A 1 99 ? -3.197 7.559 2.388 1.00 71.19 99 GLY A O 1
ATOM 786 N N . LEU A 1 100 ? -4.546 9.348 2.123 1.00 77.06 100 LEU A N 1
ATOM 787 C CA . LEU A 1 100 ? -4.770 9.538 3.559 1.00 77.06 100 LEU A CA 1
ATOM 788 C C . LEU A 1 100 ? -5.408 8.290 4.178 1.00 77.06 100 LEU A C 1
ATOM 790 O O . LEU A 1 100 ? -5.131 7.983 5.330 1.00 77.06 100 LEU A O 1
ATOM 794 N N . ASP A 1 101 ? -6.160 7.528 3.384 1.00 81.12 101 ASP A N 1
ATOM 795 C CA . ASP A 1 101 ? -6.712 6.226 3.758 1.00 81.12 101 ASP A CA 1
ATOM 796 C C . ASP A 1 101 ? -5.617 5.181 3.992 1.00 81.12 101 ASP A C 1
ATOM 798 O O . ASP A 1 101 ? -5.616 4.507 5.017 1.00 81.12 101 ASP A O 1
ATOM 802 N N . TRP A 1 102 ? -4.637 5.081 3.086 1.00 82.56 102 TRP A N 1
ATOM 803 C CA . TRP A 1 102 ? -3.509 4.168 3.272 1.00 82.56 102 TRP A CA 1
ATOM 804 C C . TRP A 1 102 ? -2.632 4.588 4.449 1.00 82.56 102 TRP A C 1
ATOM 806 O O . TRP A 1 102 ? -2.236 3.748 5.249 1.00 82.56 102 TRP A O 1
ATOM 816 N N . HIS A 1 103 ? -2.339 5.887 4.585 1.00 86.25 103 HIS A N 1
ATOM 817 C CA . HIS A 1 103 ? -1.537 6.401 5.699 1.00 86.25 103 HIS A CA 1
ATOM 818 C C . HIS A 1 103 ? -2.225 6.115 7.036 1.00 86.25 103 HIS A C 1
ATOM 820 O O . HIS A 1 103 ? -1.581 5.607 7.947 1.00 86.25 103 HIS A O 1
ATOM 826 N N . LEU A 1 104 ? -3.535 6.362 7.130 1.00 89.69 104 LEU A N 1
ATOM 827 C CA . LEU A 1 104 ? -4.345 6.004 8.291 1.00 89.69 104 LEU A CA 1
ATOM 828 C C . LEU A 1 104 ? -4.182 4.522 8.644 1.00 89.69 104 LEU A C 1
ATOM 830 O O . LEU A 1 104 ? -3.830 4.197 9.776 1.00 89.69 104 LEU A O 1
ATOM 834 N N . VAL A 1 105 ? -4.407 3.635 7.676 1.00 90.75 105 VAL A N 1
ATOM 835 C CA . VAL A 1 105 ? -4.342 2.187 7.892 1.00 90.75 105 VAL A CA 1
ATOM 836 C C . VAL A 1 105 ? -2.931 1.721 8.250 1.00 90.75 105 VAL A C 1
ATOM 838 O O . VAL A 1 105 ? -2.767 0.908 9.155 1.00 90.75 105 VAL A O 1
ATOM 841 N N . ALA A 1 106 ? -1.900 2.262 7.602 1.00 89.94 106 ALA A N 1
ATOM 842 C CA . ALA A 1 106 ? -0.511 1.946 7.912 1.00 89.94 106 ALA A CA 1
ATOM 843 C C . ALA A 1 106 ? -0.128 2.403 9.330 1.00 89.94 106 ALA A C 1
ATOM 845 O O . ALA A 1 106 ? 0.544 1.660 10.041 1.00 89.94 106 ALA A O 1
ATOM 846 N N . CYS A 1 107 ? -0.589 3.580 9.773 1.00 92.88 107 CYS A N 1
ATOM 847 C CA . CYS A 1 107 ? -0.416 4.020 11.159 1.00 92.88 107 CYS A CA 1
ATOM 848 C C . CYS A 1 107 ? -1.111 3.065 12.137 1.00 92.88 107 CYS A C 1
ATOM 850 O O . CYS A 1 107 ? -0.497 2.681 13.128 1.00 92.88 107 CYS A O 1
ATOM 852 N N . ILE A 1 108 ? -2.345 2.634 11.845 1.00 95.19 108 ILE A N 1
ATOM 853 C CA . ILE A 1 108 ? -3.066 1.652 12.672 1.00 95.19 108 ILE A CA 1
ATOM 854 C C . ILE A 1 108 ? -2.274 0.348 12.760 1.00 95.19 108 ILE A C 1
ATOM 856 O O . ILE A 1 108 ? -1.994 -0.098 13.865 1.00 95.19 108 ILE A O 1
ATOM 860 N N . ALA A 1 109 ? -1.848 -0.219 11.628 1.00 93.69 109 ALA A N 1
ATOM 861 C CA . ALA A 1 109 ? -1.076 -1.462 11.579 1.00 93.69 109 ALA A CA 1
ATOM 862 C C . ALA A 1 109 ? 0.231 -1.383 12.388 1.00 93.69 109 ALA A C 1
ATOM 864 O O . ALA A 1 109 ? 0.651 -2.366 12.993 1.00 93.69 109 ALA A O 1
ATOM 865 N N . LEU A 1 110 ? 0.871 -0.211 12.423 1.00 94.31 110 LEU A N 1
ATOM 866 C CA . LEU A 1 110 ? 2.090 0.036 13.197 1.00 94.31 110 LEU A CA 1
ATOM 867 C C . LEU A 1 110 ? 1.846 0.361 14.679 1.00 94.31 110 LEU A C 1
ATOM 869 O O . LEU A 1 110 ? 2.819 0.558 15.408 1.00 94.31 110 LEU A O 1
ATOM 873 N N . GLY A 1 111 ? 0.589 0.463 15.119 1.00 95.06 111 GLY A N 1
ATOM 874 C CA . GLY A 1 111 ? 0.233 0.903 16.470 1.00 95.06 111 GLY A CA 1
ATOM 875 C C . GLY A 1 111 ? 0.400 2.411 16.712 1.00 95.06 111 GLY A C 1
ATOM 876 O O . GLY A 1 111 ? 0.329 2.860 17.853 1.00 95.06 111 GLY A O 1
ATOM 877 N N . GLU A 1 112 ? 0.594 3.222 15.667 1.00 95.38 112 GLU A N 1
ATOM 878 C CA . GLU A 1 112 ? 0.728 4.687 15.735 1.00 95.38 112 GLU A CA 1
ATOM 879 C C . GLU A 1 112 ? -0.661 5.358 15.859 1.00 95.38 112 GLU A C 1
ATOM 881 O O . GLU A 1 112 ? -1.069 6.166 15.019 1.00 95.38 112 GLU A O 1
ATOM 886 N N . LEU A 1 113 ? -1.424 4.991 16.900 1.00 96.88 113 LEU A N 1
ATOM 887 C CA . LEU A 1 113 ? -2.852 5.322 17.026 1.00 96.88 113 LEU A CA 1
ATOM 888 C C . LEU A 1 113 ? -3.136 6.824 17.195 1.00 96.88 113 LEU A C 1
ATOM 890 O O . LEU A 1 113 ? -4.160 7.305 16.712 1.00 96.88 113 LEU A O 1
ATOM 894 N N . ASP A 1 114 ? -2.229 7.596 17.795 1.00 96.56 114 ASP A N 1
ATOM 895 C CA . ASP A 1 114 ? -2.367 9.060 17.881 1.00 96.56 114 ASP A CA 1
ATOM 896 C C . ASP A 1 114 ? -2.276 9.744 16.509 1.00 96.56 114 ASP A C 1
ATOM 898 O O . ASP A 1 114 ? -3.067 10.639 16.187 1.00 96.56 114 ASP A O 1
ATOM 902 N N . GLU A 1 115 ? -1.346 9.293 15.665 1.00 93.94 115 GLU A N 1
ATOM 903 C CA . GLU A 1 115 ? -1.228 9.785 14.291 1.00 93.94 115 GLU A CA 1
ATOM 904 C C . GLU A 1 115 ? -2.442 9.336 13.467 1.00 93.94 115 GLU A C 1
ATOM 906 O O . GLU A 1 115 ? -3.034 10.137 12.739 1.00 93.94 115 GLU A O 1
ATOM 911 N N . ALA A 1 116 ? -2.888 8.087 13.642 1.00 95.19 116 ALA A N 1
ATOM 912 C CA . ALA A 1 116 ? -4.110 7.586 13.020 1.00 95.19 116 ALA A CA 1
ATOM 913 C C . ALA A 1 116 ? -5.337 8.434 13.402 1.00 95.19 116 ALA A C 1
ATOM 915 O O . ALA A 1 116 ? -6.087 8.853 12.520 1.00 95.19 116 ALA A O 1
ATOM 916 N N . ARG A 1 117 ? -5.515 8.784 14.685 1.00 97.06 117 ARG A N 1
ATOM 917 C CA . ARG A 1 117 ? -6.578 9.698 15.150 1.00 97.06 117 ARG A CA 1
ATOM 918 C C . ARG A 1 117 ? -6.456 11.089 14.528 1.00 97.06 117 ARG A C 1
ATOM 920 O O . ARG A 1 117 ? -7.463 11.674 14.119 1.00 97.06 117 ARG A O 1
ATOM 927 N N . THR A 1 118 ? -5.237 11.608 14.389 1.00 94.50 118 THR A N 1
ATOM 928 C CA . THR A 1 118 ? -4.988 12.895 13.722 1.00 94.50 118 THR A CA 1
ATOM 929 C C . THR A 1 118 ? -5.431 12.861 12.261 1.00 94.50 118 THR A C 1
ATOM 931 O O . THR A 1 118 ? -6.104 13.787 11.799 1.00 94.50 118 THR A O 1
ATOM 934 N N . ILE A 1 119 ? -5.117 11.792 11.530 1.00 91.81 119 ILE A N 1
ATOM 935 C CA . ILE A 1 119 ? -5.560 11.610 10.143 1.00 91.81 119 ILE A CA 1
ATOM 936 C C . ILE A 1 119 ? -7.083 11.436 10.087 1.00 91.81 119 ILE A C 1
ATOM 938 O O . ILE A 1 119 ? -7.750 12.130 9.316 1.00 91.81 119 ILE A O 1
ATOM 942 N N . TRP A 1 120 ? -7.652 10.594 10.954 1.00 94.31 120 TRP A N 1
ATOM 943 C CA . TRP A 1 120 ? -9.094 10.358 11.042 1.00 94.31 120 TRP A CA 1
ATOM 944 C C . TRP A 1 120 ? -9.880 11.647 11.296 1.00 94.31 120 TRP A C 1
ATOM 946 O O . TRP A 1 120 ? -10.906 11.878 10.665 1.00 94.31 120 TRP A O 1
ATOM 956 N N . SER A 1 121 ? -9.371 12.555 12.131 1.00 93.38 121 SER A N 1
ATOM 957 C CA . SER A 1 121 ? -10.019 13.853 12.372 1.00 93.38 121 SER A CA 1
ATOM 958 C C . SER A 1 121 ? -10.157 14.715 11.105 1.00 93.38 121 SER A C 1
ATOM 960 O O . SER A 1 121 ? -11.098 15.509 10.992 1.00 93.38 121 SER A O 1
ATOM 962 N N . LYS A 1 122 ? -9.245 14.53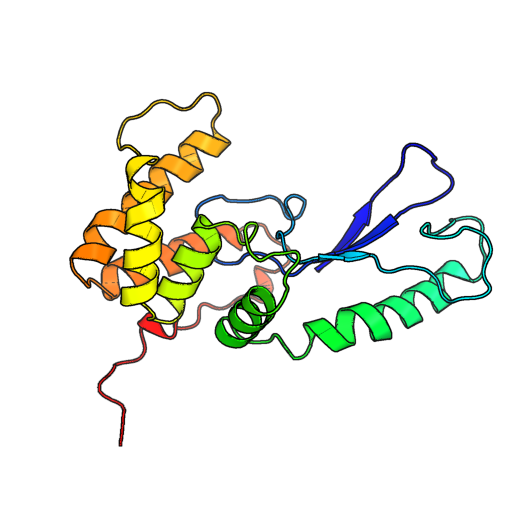9 10.136 1.00 90.56 122 LYS A N 1
ATOM 963 C CA . LYS A 1 122 ? -9.215 15.271 8.862 1.00 90.56 122 LYS A CA 1
ATOM 964 C C . LYS A 1 122 ? -10.155 14.657 7.824 1.00 90.56 122 LYS A C 1
ATOM 966 O O . LYS A 1 122 ? -10.815 15.405 7.107 1.00 90.56 122 LYS A O 1
ATOM 971 N N . ILE A 1 123 ? -10.214 13.324 7.738 1.00 88.44 123 ILE A N 1
ATOM 972 C CA . ILE A 1 123 ? -10.915 12.620 6.644 1.00 88.44 123 ILE A CA 1
ATOM 973 C C . ILE A 1 123 ? -12.183 11.878 7.075 1.00 88.44 123 ILE A C 1
ATOM 975 O O . ILE A 1 123 ? -13.080 11.697 6.263 1.00 88.44 123 ILE A O 1
ATOM 979 N N . GLY A 1 124 ? -12.314 11.499 8.347 1.00 88.19 124 GLY A N 1
ATOM 980 C CA . GLY A 1 124 ? -13.366 10.602 8.839 1.00 88.19 124 GLY A CA 1
ATOM 981 C C . GLY A 1 124 ? -14.786 11.106 8.578 1.00 88.19 124 GLY A C 1
ATOM 982 O O . GLY A 1 124 ? -15.682 10.318 8.311 1.00 88.19 124 GLY A O 1
ATOM 983 N N . LYS A 1 125 ? -14.990 12.431 8.551 1.00 88.50 125 LYS A N 1
ATOM 984 C CA . LYS A 1 125 ? -16.295 13.058 8.250 1.00 88.50 125 LYS A CA 1
ATOM 985 C C . LYS A 1 125 ? -16.784 12.822 6.816 1.00 88.50 125 LYS A C 1
ATOM 987 O O . LYS A 1 125 ? -17.958 13.051 6.534 1.00 88.50 125 LYS A O 1
ATOM 992 N N . GLN A 1 126 ? -15.887 12.439 5.909 1.00 87.25 126 GLN A N 1
ATOM 993 C CA . GLN A 1 126 ? -16.218 12.139 4.516 1.00 87.25 126 GLN A CA 1
ATOM 994 C C . GLN A 1 126 ? -16.927 10.783 4.402 1.00 87.25 126 GLN A C 1
ATOM 996 O O . GLN A 1 126 ? -17.767 10.608 3.521 1.00 87.25 126 GLN A O 1
AT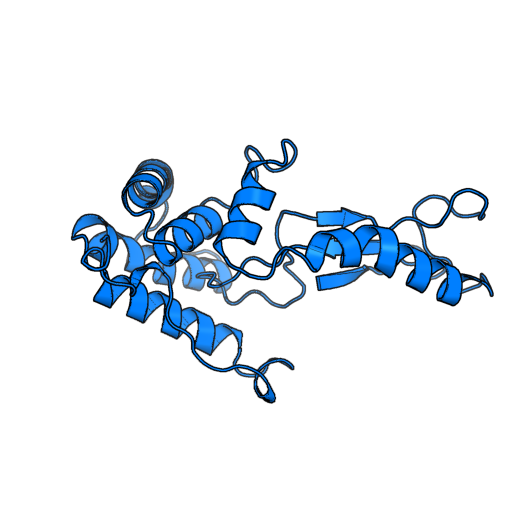OM 1001 N N . TYR A 1 127 ? -16.646 9.873 5.338 1.00 88.88 127 TYR A N 1
ATOM 1002 C CA . TYR A 1 127 ? -17.189 8.523 5.385 1.00 88.88 127 TYR A CA 1
ATOM 1003 C C . TYR A 1 127 ? -18.448 8.481 6.241 1.00 88.88 127 TYR A C 1
ATOM 1005 O O . TYR A 1 127 ? -18.466 8.946 7.382 1.00 88.88 127 TYR A O 1
ATOM 1013 N N . ARG A 1 128 ? -19.538 7.961 5.674 1.00 88.00 128 ARG A N 1
ATOM 1014 C CA . ARG A 1 128 ? -20.854 7.983 6.322 1.00 88.00 128 ARG A CA 1
ATOM 1015 C C . ARG A 1 128 ? -21.539 6.630 6.202 1.00 88.00 128 ARG A C 1
ATOM 1017 O O . ARG A 1 128 ? -21.816 6.161 5.098 1.00 88.00 128 ARG A O 1
ATOM 1024 N N . ASN A 1 129 ? -21.875 6.046 7.351 1.00 87.56 129 ASN A N 1
ATOM 1025 C CA . ASN A 1 129 ? -22.685 4.832 7.419 1.00 87.56 129 ASN A CA 1
ATOM 1026 C C . ASN A 1 129 ? -24.038 5.057 6.729 1.00 87.56 129 ASN A C 1
ATOM 1028 O O . ASN A 1 129 ? -24.718 6.050 6.993 1.00 87.56 129 ASN A O 1
ATOM 1032 N N . GLY A 1 130 ? -24.415 4.135 5.841 1.00 86.19 130 GLY A N 1
ATOM 1033 C CA . GLY A 1 130 ? -25.675 4.189 5.096 1.00 86.19 130 GLY A CA 1
ATOM 1034 C C . GLY A 1 130 ? -25.720 5.224 3.967 1.00 86.19 130 GLY A C 1
ATOM 1035 O O . GLY A 1 130 ? -26.772 5.403 3.355 1.00 86.19 130 GLY A O 1
ATOM 1036 N N . ALA A 1 131 ? -24.613 5.913 3.674 1.00 89.56 131 ALA A N 1
ATOM 1037 C CA . ALA A 1 131 ? -24.541 6.755 2.490 1.00 89.56 131 ALA A CA 1
ATOM 1038 C C . ALA A 1 131 ? -24.474 5.888 1.224 1.00 89.56 131 ALA A C 1
ATOM 1040 O O . ALA A 1 131 ? -23.754 4.892 1.181 1.00 89.56 131 ALA A O 1
ATOM 1041 N N . VAL A 1 132 ? -25.221 6.291 0.196 1.00 91.31 132 VAL A N 1
ATOM 1042 C CA . VAL A 1 132 ? -25.220 5.641 -1.120 1.00 91.31 132 VAL A CA 1
ATOM 1043 C C . VAL A 1 132 ? -24.196 6.343 -2.004 1.00 91.31 132 VAL A C 1
ATOM 1045 O O . VAL A 1 132 ? -24.309 7.548 -2.241 1.00 91.31 132 VAL A O 1
ATOM 1048 N N . MET A 1 133 ? -23.188 5.601 -2.451 1.00 89.12 133 MET A N 1
ATOM 1049 C CA . MET A 1 133 ? -22.150 6.076 -3.365 1.00 89.12 133 MET A CA 1
ATOM 1050 C C . MET A 1 133 ? -22.568 5.872 -4.825 1.00 89.12 133 MET A C 1
ATOM 1052 O O . MET A 1 133 ? -23.420 5.043 -5.136 1.00 89.12 133 MET A O 1
ATOM 1056 N N . GLU A 1 134 ? -21.960 6.643 -5.727 1.00 86.31 134 GLU A N 1
ATOM 1057 C CA . GLU A 1 134 ? -22.270 6.612 -7.164 1.00 86.31 134 GLU A CA 1
ATOM 1058 C C . GLU A 1 134 ? -21.856 5.293 -7.835 1.00 86.31 134 GLU A C 1
ATOM 1060 O O . GLU A 1 134 ? -22.535 4.826 -8.749 1.00 86.31 134 GLU A O 1
ATOM 1065 N N . ASP A 1 135 ? -20.780 4.663 -7.353 1.00 85.94 135 ASP A N 1
ATOM 1066 C CA . ASP A 1 135 ? -20.335 3.356 -7.827 1.00 85.94 135 ASP A CA 1
ATOM 1067 C C . ASP A 1 135 ? -20.031 2.377 -6.681 1.00 85.94 135 ASP A C 1
ATOM 1069 O O . ASP A 1 135 ? -19.799 2.749 -5.526 1.00 85.94 135 ASP A O 1
ATOM 1073 N N . ALA A 1 136 ? -20.039 1.086 -7.023 1.00 85.88 136 ALA A N 1
ATOM 1074 C CA . ALA A 1 136 ? -19.827 -0.004 -6.076 1.00 85.88 136 ALA A CA 1
ATOM 1075 C C . ALA A 1 136 ? -18.411 -0.020 -5.471 1.00 85.88 136 ALA A C 1
ATOM 1077 O O . ALA A 1 136 ? -18.226 -0.518 -4.360 1.00 85.88 136 ALA A O 1
ATOM 1078 N N . HIS A 1 137 ? -17.413 0.520 -6.177 1.00 82.50 137 HIS A N 1
ATOM 1079 C CA . HIS A 1 137 ? -16.044 0.603 -5.678 1.00 82.50 137 HIS A CA 1
ATOM 1080 C C . HIS A 1 137 ? -15.945 1.619 -4.534 1.00 82.50 137 HIS A C 1
ATOM 1082 O O . HIS A 1 137 ? -15.415 1.299 -3.468 1.00 82.50 137 HIS A O 1
ATOM 1088 N N . TRP A 1 138 ? -16.513 2.812 -4.714 1.00 83.81 138 TRP A N 1
ATOM 1089 C CA . TRP A 1 138 ? -16.596 3.826 -3.667 1.00 83.81 138 TRP A CA 1
ATOM 1090 C C . TRP A 1 138 ? -17.521 3.407 -2.532 1.00 83.81 138 TRP A C 1
ATOM 1092 O O . TRP A 1 138 ? -17.209 3.714 -1.384 1.00 83.81 138 TRP A O 1
ATOM 1102 N N . GLN A 1 139 ? -18.603 2.671 -2.815 1.00 89.56 139 GLN A N 1
ATOM 1103 C CA . GLN A 1 139 ? -19.454 2.102 -1.765 1.00 89.56 139 GLN A CA 1
ATOM 1104 C C . GLN A 1 139 ? -18.642 1.187 -0.842 1.00 89.56 139 GLN A C 1
ATOM 1106 O O . GLN A 1 139 ? -18.655 1.373 0.372 1.00 89.56 139 GLN A O 1
ATOM 1111 N N . LEU A 1 140 ? -17.865 0.262 -1.418 1.00 87.19 140 LEU A N 1
ATOM 1112 C CA . LEU A 1 140 ? -17.017 -0.654 -0.656 1.00 87.19 140 LEU A CA 1
ATOM 1113 C C . LEU A 1 140 ? -15.991 0.090 0.208 1.00 87.19 140 LEU A C 1
ATOM 1115 O O . LEU A 1 140 ? -15.807 -0.255 1.376 1.00 87.19 140 LEU A O 1
ATOM 1119 N N . ILE A 1 141 ? -15.325 1.102 -0.361 1.00 86.19 141 ILE A N 1
ATOM 1120 C CA . ILE A 1 141 ? -14.356 1.927 0.372 1.00 86.19 141 ILE A CA 1
ATOM 1121 C C . ILE A 1 141 ? -15.049 2.665 1.518 1.00 86.19 141 ILE A C 1
ATOM 1123 O O . ILE A 1 141 ? -14.547 2.627 2.636 1.00 86.19 141 ILE A O 1
ATOM 1127 N N . ASN A 1 142 ? -16.198 3.301 1.269 1.00 89.94 142 ASN A N 1
ATOM 1128 C CA . ASN A 1 142 ? -16.945 4.012 2.304 1.00 89.94 142 ASN A CA 1
ATOM 1129 C C . ASN A 1 142 ? -17.317 3.083 3.462 1.00 89.94 142 ASN A C 1
ATOM 1131 O O . ASN A 1 142 ? -16.982 3.372 4.609 1.00 89.94 142 ASN A O 1
ATOM 1135 N N . ASP A 1 143 ? -17.956 1.955 3.152 1.00 91.50 143 ASP A N 1
ATOM 1136 C CA . ASP A 1 143 ? -18.484 1.039 4.161 1.00 91.50 143 ASP A CA 1
ATOM 1137 C C . ASP A 1 143 ? -17.365 0.449 5.020 1.00 91.50 143 ASP A C 1
ATOM 1139 O O . ASP A 1 143 ? -17.492 0.375 6.240 1.00 91.50 143 ASP A O 1
ATOM 1143 N N . ARG A 1 144 ? -16.233 0.084 4.408 1.00 91.38 144 ARG A N 1
ATOM 1144 C CA . ARG A 1 144 ? -15.077 -0.444 5.141 1.00 91.38 144 ARG A CA 1
ATOM 1145 C C . ARG A 1 144 ? -14.374 0.621 5.963 1.00 91.38 144 ARG A C 1
ATOM 1147 O O . ARG A 1 144 ? -14.064 0.369 7.123 1.00 91.38 144 ARG A O 1
ATOM 1154 N N . THR A 1 145 ? -14.152 1.809 5.409 1.00 91.25 145 THR A N 1
ATOM 1155 C CA . THR A 1 145 ? -13.497 2.890 6.151 1.00 91.25 145 THR A CA 1
ATOM 1156 C C . THR A 1 145 ? -14.342 3.334 7.348 1.00 91.25 145 THR A C 1
ATOM 1158 O O . THR A 1 145 ? -13.787 3.636 8.403 1.00 91.25 145 THR A O 1
ATOM 1161 N N . CYS A 1 146 ? -15.678 3.286 7.254 1.00 93.94 146 CYS A N 1
ATOM 1162 C CA . CYS A 1 146 ? -16.569 3.535 8.391 1.00 93.94 146 CYS A CA 1
ATOM 1163 C C . CYS A 1 146 ? -16.350 2.582 9.581 1.00 93.94 146 CYS A C 1
ATOM 1165 O O . CYS A 1 146 ? -16.615 2.989 10.712 1.00 93.94 146 CYS A O 1
ATOM 1167 N N . LEU A 1 147 ? -15.833 1.366 9.363 1.00 94.75 147 LEU A N 1
ATOM 1168 C CA . LEU A 1 147 ? -15.556 0.402 10.437 1.00 94.75 147 LEU A CA 1
ATOM 1169 C C . LEU A 1 147 ? -14.364 0.800 11.319 1.00 94.75 147 LEU A C 1
ATOM 1171 O O . LEU A 1 147 ? -14.251 0.299 12.430 1.00 94.75 147 LEU A O 1
ATOM 1175 N N . ILE A 1 148 ? -13.485 1.698 10.858 1.00 95.38 148 ILE A N 1
ATOM 1176 C CA . ILE A 1 148 ? -12.301 2.131 11.622 1.00 95.38 148 ILE A CA 1
ATOM 1177 C C . ILE A 1 148 ? -12.689 3.048 12.785 1.00 95.38 148 ILE A C 1
ATOM 1179 O O . ILE A 1 148 ? -12.066 3.009 13.844 1.00 95.38 148 ILE A O 1
ATOM 1183 N N . GLY A 1 149 ? -13.681 3.916 12.570 1.00 94.75 149 GLY A N 1
ATOM 1184 C CA . GLY A 1 149 ? -13.867 5.112 13.387 1.00 94.75 149 GLY A CA 1
ATOM 1185 C C . GLY A 1 149 ? -14.099 4.834 14.868 1.00 94.75 149 GLY A C 1
ATOM 1186 O O . GLY A 1 149 ? -13.445 5.447 15.704 1.00 94.75 149 GLY A O 1
ATOM 1187 N N . GLU A 1 150 ? -15.017 3.928 15.197 1.00 96.12 150 GLU A N 1
ATOM 1188 C CA . GLU A 1 150 ? -15.315 3.591 16.592 1.00 96.12 150 GLU A CA 1
ATOM 1189 C C . GLU A 1 150 ? -14.135 2.872 17.278 1.00 96.12 150 GLU A C 1
ATOM 1191 O O . GLU A 1 150 ? -13.653 3.414 18.277 1.00 96.12 150 GLU A O 1
ATOM 1196 N N . PRO A 1 151 ? -1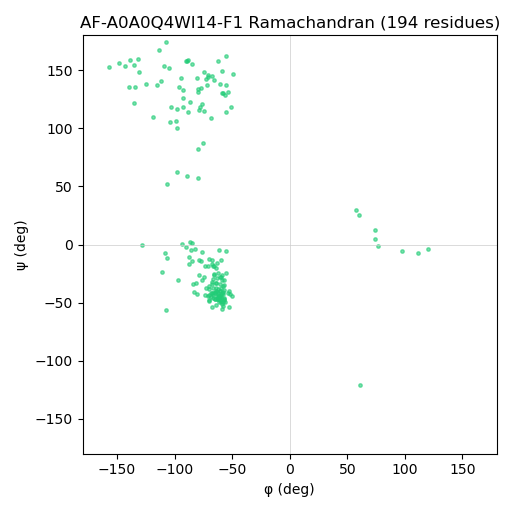3.587 1.758 16.740 1.00 97.44 151 PRO A N 1
ATOM 1197 C CA . PRO A 1 151 ? -12.427 1.087 17.332 1.00 97.44 151 PRO A CA 1
ATOM 1198 C C . PRO A 1 151 ? -11.221 2.007 17.556 1.00 97.44 151 PRO A C 1
ATOM 1200 O O . PRO A 1 151 ? -10.594 1.978 18.612 1.00 97.44 151 PRO A O 1
ATOM 1203 N N . LEU A 1 152 ? -10.927 2.890 16.595 1.00 97.31 152 LEU A N 1
ATOM 1204 C CA . LEU A 1 152 ? -9.809 3.832 16.689 1.00 97.31 152 LEU A CA 1
ATOM 1205 C C . LEU A 1 152 ? -9.973 4.850 17.826 1.00 97.31 152 LEU A C 1
ATOM 1207 O O . LEU A 1 152 ? -8.992 5.233 18.471 1.00 97.31 152 LEU A O 1
ATOM 1211 N N . MET A 1 153 ? -11.201 5.313 18.060 1.00 96.88 153 MET A N 1
ATOM 1212 C CA . MET A 1 153 ? -11.488 6.260 19.138 1.00 96.88 153 MET A CA 1
ATOM 1213 C C . MET A 1 153 ? -11.569 5.580 20.508 1.00 96.88 153 MET A C 1
ATOM 1215 O O . MET A 1 153 ? -11.311 6.240 21.512 1.00 96.88 153 MET A O 1
ATOM 1219 N N . ALA A 1 154 ? -11.904 4.289 20.546 1.00 97.00 154 ALA A N 1
ATOM 1220 C CA . ALA A 1 154 ? -11.964 3.476 21.758 1.00 97.00 154 ALA A CA 1
ATOM 1221 C C . ALA A 1 154 ? -10.612 2.857 22.167 1.00 97.00 154 ALA A C 1
ATOM 1223 O O . ALA A 1 154 ? -10.539 2.234 23.222 1.00 97.00 154 ALA A O 1
ATOM 1224 N N . ASP A 1 155 ? -9.560 3.032 21.357 1.00 95.62 155 ASP A N 1
ATOM 1225 C CA . ASP A 1 155 ? -8.268 2.343 21.515 1.00 95.62 155 ASP A CA 1
ATOM 1226 C C . ASP A 1 155 ? -8.407 0.806 21.483 1.00 95.62 155 ASP A C 1
ATOM 1228 O O . ASP A 1 155 ? -7.625 0.071 22.085 1.00 95.62 155 ASP A O 1
ATOM 1232 N N . ASP A 1 156 ? -9.416 0.311 20.758 1.00 97.44 156 ASP A N 1
ATOM 1233 C CA . ASP A 1 156 ? -9.715 -1.114 20.618 1.00 97.44 156 ASP A CA 1
ATOM 1234 C C . ASP A 1 156 ? -8.766 -1.749 19.591 1.00 97.44 156 ASP A C 1
ATOM 1236 O O . ASP A 1 156 ? -9.063 -1.876 18.397 1.00 97.44 156 ASP A O 1
ATOM 1240 N N . ARG A 1 157 ? -7.566 -2.090 20.071 1.00 96.81 157 ARG A N 1
ATOM 1241 C CA . ARG A 1 157 ? -6.494 -2.695 19.268 1.00 96.81 157 ARG A CA 1
ATOM 1242 C C . ARG A 1 157 ? -6.928 -4.023 18.650 1.00 96.81 157 ARG A C 1
ATOM 1244 O O . ARG A 1 157 ? -6.594 -4.271 17.494 1.00 96.81 157 ARG A O 1
ATOM 1251 N N . ASP A 1 158 ? -7.706 -4.825 19.372 1.00 96.44 158 ASP A N 1
ATOM 1252 C CA . ASP A 1 158 ? -8.152 -6.147 18.924 1.00 96.44 158 ASP A CA 1
ATOM 1253 C C . ASP A 1 158 ? -9.162 -6.037 17.773 1.00 96.44 158 ASP A C 1
ATOM 1255 O O . ASP A 1 158 ? -9.052 -6.745 16.763 1.00 96.44 158 ASP A O 1
ATOM 1259 N N . ALA A 1 159 ? -10.124 -5.113 17.872 1.00 96.88 159 ALA A N 1
ATOM 1260 C CA . ALA A 1 159 ? -11.067 -4.854 16.788 1.00 96.88 159 ALA A CA 1
ATOM 1261 C C . ALA A 1 159 ? -10.359 -4.289 15.549 1.00 96.88 159 ALA A C 1
ATOM 1263 O O . ALA A 1 159 ? -10.639 -4.719 14.426 1.00 96.88 159 ALA A O 1
ATOM 1264 N N . LEU A 1 160 ? -9.406 -3.371 15.736 1.00 96.81 160 LEU A N 1
ATOM 1265 C CA . LEU A 1 160 ? -8.592 -2.836 14.643 1.00 96.81 160 LEU A CA 1
ATOM 1266 C C . LEU A 1 160 ? -7.758 -3.934 13.968 1.00 96.81 160 LEU A C 1
ATOM 1268 O O . LEU A 1 160 ? -7.792 -4.046 12.744 1.00 96.81 160 LEU A O 1
ATOM 1272 N N . ALA A 1 161 ? -7.071 -4.783 14.735 1.00 95.50 161 ALA A N 1
ATOM 1273 C CA . ALA A 1 161 ? -6.305 -5.909 14.202 1.00 95.50 161 ALA A CA 1
ATOM 1274 C C . ALA A 1 161 ? -7.199 -6.882 13.421 1.00 95.50 161 ALA A C 1
ATOM 1276 O O . ALA A 1 161 ? -6.867 -7.275 12.303 1.00 95.50 161 ALA A O 1
ATOM 1277 N N . THR A 1 162 ? -8.384 -7.197 13.951 1.00 95.19 162 THR A N 1
ATOM 1278 C CA . THR A 1 162 ? -9.374 -8.050 13.273 1.00 95.19 162 THR A CA 1
ATOM 1279 C C . THR A 1 162 ? -9.787 -7.477 11.914 1.00 95.19 162 THR A C 1
ATOM 1281 O O . THR A 1 162 ? -9.882 -8.218 10.930 1.00 95.19 162 THR A O 1
ATOM 1284 N N . LEU A 1 163 ? -10.010 -6.158 11.827 1.00 94.69 163 LEU A N 1
ATOM 1285 C CA . LEU A 1 163 ? -10.313 -5.488 10.558 1.00 94.69 163 LEU A CA 1
ATOM 1286 C C . LEU A 1 163 ? -9.151 -5.611 9.564 1.00 94.69 163 LEU A C 1
ATOM 1288 O O . LEU A 1 163 ? -9.386 -5.946 8.402 1.00 94.69 163 LEU A O 1
ATOM 1292 N N . LEU A 1 164 ? -7.914 -5.387 10.016 1.00 92.56 164 LEU A N 1
ATOM 1293 C CA . LEU A 1 164 ? -6.726 -5.457 9.162 1.00 92.56 164 LEU A CA 1
ATOM 1294 C C . LEU A 1 164 ? -6.464 -6.869 8.632 1.00 92.56 164 LEU A C 1
ATOM 1296 O O . LEU A 1 164 ? -6.272 -7.028 7.427 1.00 92.56 164 LEU A O 1
ATOM 1300 N N . HIS A 1 165 ? -6.528 -7.891 9.491 1.00 92.00 165 HIS A N 1
ATOM 1301 C CA . HIS A 1 165 ? -6.375 -9.298 9.091 1.00 92.00 165 HIS A CA 1
ATOM 1302 C C . HIS A 1 165 ? -7.415 -9.703 8.054 1.00 92.00 165 HIS A C 1
ATOM 1304 O O . HIS A 1 165 ? -7.101 -10.364 7.063 1.00 92.00 165 HIS A O 1
ATOM 1310 N N . ARG A 1 166 ? -8.665 -9.265 8.244 1.00 90.88 166 ARG A N 1
ATOM 1311 C CA . ARG A 1 166 ? -9.733 -9.510 7.275 1.00 90.88 166 ARG A CA 1
ATOM 1312 C C . ARG A 1 166 ? -9.410 -8.878 5.921 1.00 90.88 166 ARG A C 1
ATOM 1314 O O . ARG A 1 166 ? -9.541 -9.547 4.898 1.00 90.88 166 ARG A O 1
ATOM 1321 N N . TRP A 1 167 ? -9.012 -7.607 5.897 1.00 89.00 167 TRP A N 1
ATOM 1322 C CA . TRP A 1 167 ? -8.703 -6.912 4.645 1.00 89.00 167 TRP A CA 1
ATOM 1323 C C . TRP A 1 167 ? -7.472 -7.483 3.945 1.00 89.00 167 TRP A C 1
ATOM 1325 O O . TRP A 1 167 ? -7.466 -7.583 2.717 1.00 89.00 167 TRP A O 1
ATOM 1335 N N . GLU A 1 168 ? -6.452 -7.886 4.705 1.00 86.75 168 GLU A N 1
ATOM 1336 C CA . GLU A 1 168 ? -5.287 -8.585 4.169 1.00 86.75 168 GLU A CA 1
ATOM 1337 C C . GLU A 1 168 ? -5.705 -9.885 3.477 1.00 86.75 168 GLU A C 1
ATOM 1339 O O . GLU A 1 168 ? -5.439 -10.058 2.287 1.00 86.75 168 GLU A O 1
ATOM 1344 N N . ALA A 1 169 ? -6.423 -10.757 4.190 1.00 86.56 169 ALA A N 1
ATOM 1345 C CA . ALA A 1 169 ? -6.866 -12.042 3.663 1.00 86.56 169 ALA A CA 1
ATOM 1346 C C . ALA A 1 169 ? -7.702 -11.868 2.386 1.00 86.56 169 ALA A C 1
ATOM 1348 O O . ALA A 1 169 ? -7.427 -12.500 1.368 1.00 86.56 169 ALA A O 1
ATOM 1349 N N . GLU A 1 170 ? -8.676 -10.955 2.400 1.00 85.06 170 GLU A N 1
ATOM 1350 C CA . GLU A 1 170 ? -9.528 -10.667 1.240 1.00 85.06 170 GLU A CA 1
ATOM 1351 C C . GLU A 1 170 ? -8.745 -10.113 0.034 1.00 85.06 170 GLU A C 1
ATOM 1353 O O . GLU A 1 170 ? -9.156 -10.331 -1.103 1.00 85.06 170 GLU A O 1
ATOM 1358 N N . THR A 1 171 ? -7.625 -9.415 0.255 1.00 79.06 171 THR A N 1
ATOM 1359 C CA . THR A 1 171 ? -6.762 -8.904 -0.829 1.00 79.06 171 THR A CA 1
ATOM 1360 C C . THR A 1 171 ? -5.913 -10.013 -1.453 1.00 79.06 171 THR A C 1
ATOM 1362 O O . THR A 1 171 ? -5.567 -9.949 -2.634 1.00 79.06 171 THR A O 1
ATOM 1365 N N . ILE A 1 172 ? -5.558 -11.025 -0.662 1.00 80.00 172 ILE A N 1
ATOM 1366 C CA . ILE A 1 172 ? -4.700 -12.126 -1.094 1.00 80.00 172 ILE A CA 1
ATOM 1367 C C . ILE A 1 172 ? -5.489 -13.220 -1.816 1.00 80.00 172 ILE A C 1
ATOM 1369 O O . ILE A 1 172 ? -4.948 -13.807 -2.756 1.00 80.00 172 ILE A O 1
ATOM 1373 N N . VAL A 1 173 ? -6.741 -13.482 -1.428 1.00 82.25 173 VAL A N 1
ATOM 1374 C CA . VAL A 1 173 ? -7.584 -14.516 -2.055 1.00 82.25 173 VAL A CA 1
ATOM 1375 C C . VAL A 1 173 ? -7.713 -14.288 -3.566 1.00 82.25 173 VAL A C 1
ATOM 1377 O O . VAL A 1 173 ? -8.062 -13.204 -4.031 1.00 82.25 173 VAL A O 1
ATOM 1380 N N . GLY A 1 174 ? -7.439 -15.331 -4.349 1.00 76.56 174 GLY A N 1
ATOM 1381 C CA . GLY A 1 174 ? -7.454 -15.313 -5.810 1.00 76.56 174 GLY A CA 1
ATOM 1382 C C . GLY A 1 174 ? -6.230 -14.650 -6.448 1.00 76.56 174 GLY A C 1
ATOM 1383 O O . GLY A 1 174 ? -6.135 -14.607 -7.677 1.00 76.56 174 GLY A O 1
ATOM 1384 N N . SER A 1 175 ? -5.285 -14.140 -5.652 1.00 76.12 175 SER A N 1
ATOM 1385 C CA . SER A 1 175 ? -4.047 -13.555 -6.162 1.00 76.12 175 SER A CA 1
ATOM 1386 C C . SER A 1 175 ? -2.971 -14.627 -6.401 1.00 76.12 175 SER A C 1
ATOM 1388 O O . SER A 1 175 ? -2.932 -15.645 -5.709 1.00 76.12 175 SER A O 1
ATOM 1390 N N . PRO A 1 176 ? -2.001 -14.385 -7.302 1.00 78.25 176 PRO A N 1
ATOM 1391 C CA . PRO A 1 176 ? -0.832 -15.257 -7.455 1.00 78.25 176 PRO A CA 1
ATOM 1392 C C . PRO A 1 176 ? 0.031 -15.399 -6.189 1.00 78.25 176 PRO A C 1
ATOM 1394 O O . PRO A 1 176 ? 0.907 -16.262 -6.146 1.00 78.25 176 PRO A O 1
ATOM 1397 N N . LEU A 1 177 ? -0.179 -14.542 -5.182 1.00 78.19 177 LEU A N 1
ATOM 1398 C CA . LEU A 1 177 ? 0.537 -14.575 -3.909 1.00 78.19 177 LEU A CA 1
ATOM 1399 C C . LEU A 1 177 ? -0.126 -15.499 -2.882 1.00 78.19 177 LEU A C 1
ATOM 1401 O O . LEU A 1 177 ? 0.542 -15.882 -1.925 1.00 78.19 177 LEU A O 1
ATOM 1405 N N . GLU A 1 178 ? -1.389 -15.892 -3.084 1.00 83.62 178 GLU A N 1
ATOM 1406 C CA . GLU A 1 178 ? -2.150 -16.732 -2.148 1.00 83.62 178 GLU A CA 1
ATOM 1407 C C . GLU A 1 178 ? -1.402 -18.001 -1.705 1.00 83.62 178 GLU A C 1
ATOM 1409 O O . GLU A 1 178 ? -1.334 -18.239 -0.500 1.00 83.62 178 GLU A O 1
ATOM 1414 N N . PRO A 1 179 ? -0.734 -18.773 -2.592 1.00 89.44 179 PRO A N 1
ATOM 1415 C CA . PRO A 1 179 ? -0.009 -19.980 -2.177 1.00 89.44 179 PRO A CA 1
ATOM 1416 C C . PRO A 1 179 ? 1.212 -19.719 -1.282 1.00 89.44 179 PRO A C 1
ATOM 1418 O O . PRO A 1 179 ? 1.722 -20.643 -0.646 1.00 89.44 179 PRO A O 1
ATOM 1421 N N . PHE A 1 180 ? 1.721 -18.487 -1.270 1.00 85.25 180 PHE A N 1
ATOM 1422 C CA . PHE A 1 180 ? 2.934 -18.093 -0.550 1.00 85.25 180 PHE A CA 1
ATOM 1423 C C . PHE A 1 180 ? 2.635 -17.260 0.697 1.00 85.25 180 PHE A C 1
ATOM 1425 O O . PHE A 1 180 ? 3.532 -17.027 1.508 1.00 85.25 180 PHE A O 1
ATOM 1432 N N . TRP A 1 181 ? 1.395 -16.803 0.845 1.00 85.56 181 TRP A N 1
ATOM 1433 C CA . TRP A 1 181 ? 0.989 -15.936 1.934 1.00 85.56 181 TRP A CA 1
ATOM 1434 C C . TRP A 1 181 ? 0.723 -16.725 3.217 1.00 85.56 181 TRP A C 1
ATOM 1436 O O . TRP A 1 181 ? 0.209 -17.846 3.207 1.00 85.56 181 TRP A O 1
ATOM 1446 N N . ARG A 1 182 ? 1.081 -16.115 4.346 1.00 86.94 182 ARG A N 1
ATOM 1447 C CA . ARG A 1 182 ? 0.739 -16.576 5.690 1.00 86.94 182 ARG A CA 1
ATOM 1448 C C . ARG A 1 182 ? 0.378 -15.354 6.528 1.00 86.94 182 ARG A C 1
ATOM 1450 O O . ARG A 1 182 ? 1.145 -14.393 6.474 1.00 86.94 182 ARG A O 1
ATOM 1457 N N . PRO A 1 183 ? -0.707 -15.404 7.320 1.00 85.38 183 PRO A N 1
ATOM 1458 C CA . PRO A 1 183 ? -1.000 -14.348 8.276 1.00 85.38 183 PRO A CA 1
ATOM 1459 C C . PRO A 1 183 ? 0.188 -14.128 9.216 1.00 85.38 183 PRO A C 1
ATOM 1461 O O . PRO A 1 183 ? 0.79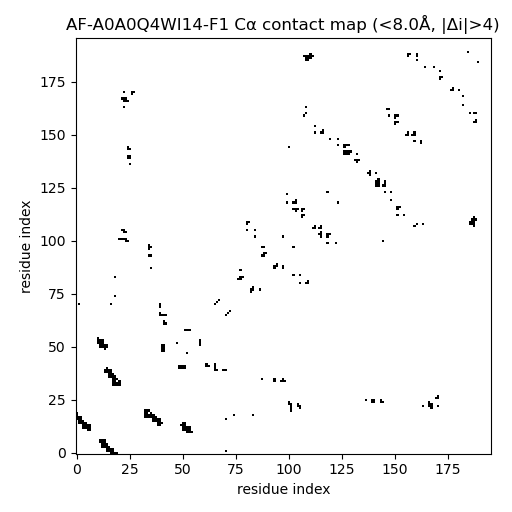1 -15.091 9.704 1.00 85.38 183 PRO A O 1
ATOM 1464 N N . SER A 1 184 ? 0.502 -12.868 9.485 1.00 87.31 184 SER A N 1
ATOM 1465 C CA . SER A 1 184 ? 1.506 -12.454 10.464 1.00 87.31 184 SER A CA 1
ATOM 1466 C C . SER A 1 184 ? 0.923 -11.380 11.361 1.00 87.31 184 SER A C 1
ATOM 1468 O O . SER A 1 184 ? 0.121 -10.581 10.889 1.00 87.31 184 SER A O 1
ATOM 1470 N N . LEU A 1 185 ? 1.354 -11.330 12.620 1.00 91.06 185 LEU A N 1
ATOM 1471 C CA . LEU A 1 185 ? 0.925 -10.269 13.526 1.00 91.06 185 LEU A CA 1
ATOM 1472 C C . LEU A 1 185 ? 1.348 -8.895 12.994 1.00 91.06 185 LEU A C 1
ATOM 1474 O O . LEU A 1 185 ? 2.472 -8.705 12.519 1.00 91.06 185 LEU A O 1
ATOM 1478 N N . PHE A 1 186 ? 0.443 -7.935 13.107 1.00 91.56 186 PHE A N 1
ATOM 1479 C CA . PHE A 1 186 ? 0.735 -6.523 12.967 1.00 91.56 186 PHE A CA 1
ATOM 1480 C C . PHE A 1 186 ? 1.472 -6.024 14.215 1.00 91.56 186 PHE A C 1
ATOM 1482 O O . PHE A 1 186 ? 1.164 -6.465 15.320 1.00 91.56 186 PHE A O 1
ATOM 1489 N N . PRO A 1 187 ? 2.367 -5.030 14.096 1.00 92.88 187 PRO A N 1
ATOM 1490 C CA . PRO A 1 187 ? 2.958 -4.379 15.268 1.00 92.88 187 PRO A CA 1
ATOM 1491 C C . PRO A 1 187 ? 1.930 -3.795 16.258 1.00 92.88 187 PRO A C 1
ATOM 1493 O O . PRO A 1 187 ? 2.212 -3.670 17.443 1.00 92.88 187 PRO A O 1
ATOM 1496 N N . LEU A 1 188 ? 0.715 -3.469 15.804 1.00 94.69 188 LEU A N 1
ATOM 1497 C CA . LEU A 1 188 ? -0.431 -3.142 16.665 1.00 94.69 188 LEU A CA 1
ATOM 1498 C C . LEU A 1 188 ? -0.792 -4.252 17.668 1.00 94.69 188 LEU A C 1
ATOM 1500 O O . LEU A 1 188 ? -1.311 -3.964 18.743 1.00 94.69 188 LEU A O 1
ATOM 1504 N N . GLU A 1 189 ? -0.557 -5.509 17.322 1.00 93.94 189 GLU A N 1
ATOM 1505 C CA . GLU A 1 189 ? -0.868 -6.671 18.160 1.00 93.94 189 GLU A CA 1
ATOM 1506 C C . GLU A 1 189 ? 0.278 -7.006 19.121 1.00 93.94 189 GLU A C 1
ATOM 1508 O O . GLU A 1 189 ? 0.107 -7.808 20.034 1.00 93.94 189 GLU A O 1
ATOM 1513 N N . GLU A 1 190 ? 1.449 -6.391 18.942 1.00 88.00 190 GLU A N 1
ATOM 1514 C CA . GLU A 1 190 ? 2.560 -6.538 19.874 1.00 88.00 190 GLU A CA 1
ATOM 1515 C C . GLU A 1 190 ? 2.271 -5.696 21.129 1.00 88.00 190 GLU A C 1
ATOM 1517 O O . GLU A 1 190 ? 2.051 -4.480 21.060 1.00 88.00 190 GLU A O 1
ATOM 1522 N N . ASP A 1 191 ? 2.227 -6.356 22.289 1.00 64.50 191 ASP A N 1
ATOM 1523 C CA . ASP A 1 191 ? 1.964 -5.718 23.576 1.00 64.50 191 ASP A CA 1
ATOM 1524 C C . ASP A 1 191 ? 2.921 -4.541 23.826 1.00 64.50 191 ASP A C 1
ATOM 1526 O O . ASP A 1 191 ? 4.145 -4.690 23.821 1.00 64.50 191 ASP A O 1
ATOM 1530 N N . ALA A 1 192 ? 2.370 -3.390 24.227 1.00 54.41 192 ALA A N 1
ATOM 1531 C CA . ALA A 1 192 ? 3.149 -2.289 24.808 1.00 54.41 192 ALA A CA 1
ATOM 1532 C C . ALA A 1 192 ? 3.866 -2.684 26.125 1.00 54.41 192 ALA A C 1
ATOM 1534 O O . ALA A 1 192 ? 4.626 -1.895 26.683 1.00 54.41 192 ALA A O 1
ATOM 1535 N N . SER A 1 193 ? 3.629 -3.902 26.629 1.00 42.34 193 SER A N 1
ATOM 1536 C CA . SER A 1 193 ? 4.217 -4.458 27.850 1.00 42.34 193 SER A CA 1
ATOM 1537 C C . SER A 1 193 ? 5.593 -5.113 27.651 1.00 42.34 193 SER A C 1
ATOM 1539 O O . SER A 1 193 ? 6.159 -5.616 28.622 1.00 42.34 193 SER A O 1
ATOM 1541 N N . ALA A 1 194 ? 6.155 -5.115 26.439 1.00 40.56 194 ALA A N 1
ATOM 1542 C CA . ALA A 1 194 ? 7.504 -5.618 26.173 1.00 40.56 194 ALA A CA 1
ATOM 1543 C C . ALA A 1 194 ? 8.505 -4.478 25.902 1.00 40.56 194 ALA A C 1
ATOM 1545 O O . ALA A 1 194 ? 9.222 -4.484 24.904 1.00 40.56 194 ALA A O 1
ATOM 1546 N N . ALA A 1 195 ? 8.572 -3.496 26.801 1.00 30.41 195 ALA A N 1
ATOM 1547 C CA . ALA A 1 195 ? 9.754 -2.648 26.941 1.00 30.41 195 ALA A CA 1
ATOM 1548 C C . ALA A 1 195 ? 10.533 -3.123 28.185 1.00 30.41 195 ALA A C 1
ATOM 1550 O O . ALA A 1 195 ? 9.948 -3.114 29.271 1.00 30.41 195 ALA A O 1
ATOM 1551 N N . PRO A 1 196 ? 11.790 -3.598 28.058 1.00 38.06 196 PRO A N 1
ATOM 1552 C CA . PRO A 1 196 ? 12.668 -3.769 29.214 1.00 38.06 196 PRO A CA 1
ATOM 1553 C C . PRO A 1 196 ? 13.020 -2.427 29.871 1.00 38.06 196 PRO A C 1
ATOM 1555 O O . PRO A 1 196 ? 13.046 -1.396 29.158 1.00 38.06 196 PRO A O 1
#

Nearest PDB structures (foldseek):
  1hz4-assembly1_A  TM=3.939E-01  e=1.904E+00  Escherichia coli

pLDDT: mean 82.49, std 14.09, range [30.41, 97.44]